Protein AF-A0A545SLJ5-F1 (afdb_monomer_lite)

Sequence (185 aa):
MPVPANGPVPANGPTSKRHVPERQGCLSQQSATVIAILAFAAIGLSQDDTGEFCLSLFQVMLFSLTLSWIIAVTITPLLCYWLLPGPAAEGAAPTALKDVYGGPLFSRYRRLLEACLRRRWLTLGVMAALLAAAVYGFFQVQGSFFPKSTMSKFMIHYWLPEGTDIRKTFADVQVLEQAVLADDR

Secondary structure (DSSP, 8-state):
-PPP--PPPPP---------SHHHHHHHHHHHHHHHHHHHHHHHT--SHHHHHHHHHHHHHHHHHHHHHHHHHHHHHHHHHHHS-S---TT--TTHHHHHTTSHHHHHHHHHHHHHHHTHHHHHHHHHHHHHHHHHHHHHS---SS---------------TT--HHHHHHHHHHHHHHHHT---

Structure (mmCIF, N/CA/C/O backbone):
data_AF-A0A545SLJ5-F1
#
_entry.id   AF-A0A545SLJ5-F1
#
loop_
_atom_site.group_PDB
_atom_site.id
_atom_site.type_symbol
_atom_site.label_atom_id
_atom_site.label_alt_id
_atom_site.label_comp_id
_atom_site.label_asym_id
_atom_site.label_entity_id
_atom_site.label_seq_id
_atom_site.pdbx_PDB_ins_code
_atom_site.Cartn_x
_atom_site.Cartn_y
_atom_site.Cartn_z
_atom_site.occupancy
_atom_site.B_iso_or_equiv
_atom_site.auth_seq_id
_atom_site.auth_comp_id
_atom_site.auth_asym_id
_atom_site.auth_atom_id
_atom_site.pdbx_PDB_model_num
ATOM 1 N N . MET A 1 1 ? 9.184 29.289 -77.002 1.00 50.50 1 MET A N 1
ATOM 2 C CA . MET A 1 1 ? 10.489 29.714 -76.451 1.00 50.50 1 MET A CA 1
ATOM 3 C C . MET A 1 1 ? 10.461 29.492 -74.942 1.00 50.50 1 MET A C 1
ATOM 5 O O . MET A 1 1 ? 9.443 29.825 -74.346 1.00 50.50 1 MET A O 1
ATOM 9 N N . PRO A 1 2 ? 11.482 28.838 -74.365 1.00 51.59 2 PRO A N 1
ATOM 10 C CA . PRO A 1 2 ? 11.463 28.311 -73.001 1.00 51.59 2 PRO A CA 1
ATOM 11 C C . PRO A 1 2 ? 11.931 29.344 -71.965 1.00 51.59 2 PRO A C 1
ATOM 13 O O . PRO A 1 2 ? 12.831 30.138 -72.226 1.00 51.59 2 PRO A O 1
ATOM 16 N N . VAL A 1 3 ? 11.328 29.293 -70.777 1.00 62.34 3 VAL A N 1
ATOM 17 C CA . VAL A 1 3 ? 11.789 29.982 -69.563 1.00 62.34 3 VAL A CA 1
ATOM 18 C C . VAL A 1 3 ? 12.992 29.210 -68.997 1.00 62.34 3 VAL A C 1
ATOM 20 O O . VAL A 1 3 ? 12.873 27.994 -68.822 1.00 62.34 3 VAL A O 1
ATOM 23 N N . PRO A 1 4 ? 14.145 29.848 -68.724 1.00 53.53 4 PRO A N 1
ATOM 24 C CA . PRO A 1 4 ? 15.305 29.164 -68.171 1.00 53.53 4 PRO A CA 1
ATOM 25 C C . PRO A 1 4 ? 15.344 29.183 -66.633 1.00 53.53 4 PRO A C 1
ATOM 27 O O . PRO A 1 4 ? 14.793 30.064 -65.980 1.00 53.53 4 PRO A O 1
ATOM 30 N N . ALA A 1 5 ? 16.134 28.235 -66.121 1.00 51.50 5 ALA A N 1
ATOM 31 C CA . ALA A 1 5 ? 16.880 28.257 -64.861 1.00 51.50 5 ALA A CA 1
ATOM 32 C C . ALA A 1 5 ? 16.136 27.915 -63.554 1.00 51.50 5 ALA A C 1
ATOM 34 O O . ALA A 1 5 ? 15.831 28.759 -62.717 1.00 51.50 5 ALA A O 1
ATOM 35 N N . ASN A 1 6 ? 16.034 26.600 -63.326 1.00 54.25 6 ASN A N 1
ATOM 36 C CA . ASN A 1 6 ? 16.323 25.992 -62.026 1.00 54.25 6 ASN A CA 1
ATOM 37 C C . ASN A 1 6 ? 17.647 26.556 -61.474 1.00 54.25 6 ASN A C 1
ATOM 39 O O . ASN A 1 6 ? 18.713 26.283 -62.028 1.00 54.25 6 ASN A O 1
ATOM 43 N N . GLY A 1 7 ? 17.575 27.326 -60.391 1.00 54.06 7 GLY A N 1
ATOM 44 C CA . GLY A 1 7 ? 18.716 27.637 -59.533 1.00 54.06 7 GLY A CA 1
ATOM 45 C C . GLY A 1 7 ? 18.723 26.693 -58.322 1.00 54.06 7 GLY A C 1
ATOM 46 O O . GLY A 1 7 ? 17.655 26.437 -57.762 1.00 54.06 7 GLY A O 1
ATOM 47 N N . PRO A 1 8 ? 19.878 26.147 -57.907 1.00 51.75 8 PRO A N 1
ATOM 48 C CA . PRO A 1 8 ? 19.961 25.250 -56.762 1.00 51.75 8 PRO A CA 1
ATOM 49 C C . PRO A 1 8 ? 19.691 26.020 -55.465 1.00 51.75 8 PRO A C 1
ATOM 51 O O . PRO A 1 8 ? 20.385 26.982 -55.142 1.00 51.75 8 PRO A O 1
ATOM 54 N N . VAL A 1 9 ? 18.689 25.578 -54.706 1.00 63.84 9 VAL A N 1
ATOM 55 C CA . VAL A 1 9 ? 18.476 26.021 -53.323 1.00 63.84 9 VAL A CA 1
ATOM 56 C C . VAL A 1 9 ? 19.668 25.527 -52.489 1.00 63.84 9 VAL A C 1
ATOM 58 O O . VAL A 1 9 ? 19.901 24.315 -52.452 1.00 63.84 9 VAL A O 1
ATOM 61 N N . PRO A 1 10 ? 20.453 26.410 -51.845 1.00 49.78 10 PRO A N 1
ATOM 62 C CA . PRO A 1 10 ? 21.610 25.991 -51.069 1.00 49.78 10 PRO A CA 1
ATOM 63 C C . PRO A 1 10 ? 21.180 25.183 -49.841 1.00 49.78 10 PRO A C 1
ATOM 65 O O . PRO A 1 10 ? 20.385 25.620 -49.009 1.00 49.78 10 PRO A O 1
ATOM 68 N N . ALA A 1 11 ? 21.739 23.979 -49.760 1.00 58.81 11 ALA A N 1
ATOM 69 C CA . ALA A 1 11 ? 21.692 23.098 -48.611 1.00 58.81 11 ALA A CA 1
ATOM 70 C C . ALA A 1 11 ? 22.558 23.637 -47.458 1.00 58.81 11 ALA A C 1
ATOM 72 O O . ALA A 1 11 ? 23.570 24.295 -47.685 1.00 58.81 11 ALA A O 1
ATOM 73 N N . ASN A 1 12 ? 22.197 23.215 -46.242 1.00 47.34 12 ASN A N 1
ATOM 74 C CA . ASN A 1 12 ? 22.956 23.297 -44.987 1.00 47.34 12 ASN A CA 1
ATOM 75 C C . ASN A 1 12 ? 22.820 24.585 -44.163 1.00 47.34 12 ASN A C 1
ATOM 77 O O . ASN A 1 12 ? 23.755 25.364 -44.008 1.00 47.34 12 ASN A O 1
ATOM 81 N N . GLY A 1 13 ? 21.681 24.701 -43.474 1.00 43.00 13 GLY A N 1
ATOM 82 C CA . GLY A 1 13 ? 21.698 25.179 -42.090 1.00 43.00 13 GLY A CA 1
ATOM 83 C C . GLY A 1 13 ? 22.196 24.046 -41.178 1.00 43.00 13 GLY A C 1
ATOM 84 O O . GLY A 1 13 ? 21.844 22.888 -41.426 1.00 43.00 13 GLY A O 1
ATOM 85 N N . PRO A 1 14 ? 23.030 24.321 -40.159 1.00 47.22 14 PRO A N 1
ATOM 86 C CA . PRO A 1 14 ? 23.611 23.281 -39.324 1.00 47.22 14 PRO A CA 1
ATOM 87 C C . PRO A 1 14 ? 22.494 22.500 -38.636 1.00 47.22 14 PRO A C 1
ATOM 89 O O . PRO A 1 14 ? 21.717 23.037 -37.847 1.00 47.22 14 PRO A O 1
ATOM 92 N N . THR A 1 15 ? 22.420 21.209 -38.951 1.00 51.06 15 THR A N 1
ATOM 93 C CA . THR A 1 15 ? 21.640 20.227 -38.211 1.00 51.06 15 THR A CA 1
ATOM 94 C C . THR A 1 15 ? 22.040 20.327 -36.746 1.00 51.06 15 THR A C 1
ATOM 96 O O . THR A 1 15 ? 23.110 19.854 -36.357 1.00 51.06 15 THR A O 1
ATOM 99 N N . SER A 1 16 ? 21.186 20.965 -35.947 1.00 47.81 16 SER A N 1
ATOM 100 C CA . SER A 1 16 ? 21.221 20.882 -34.495 1.00 47.81 16 SER A CA 1
ATOM 101 C C . SER A 1 16 ? 21.048 19.410 -34.146 1.00 47.81 16 SER A C 1
ATOM 103 O O . SER A 1 16 ? 19.939 18.866 -34.142 1.00 47.81 16 SER A O 1
ATOM 105 N N . LYS A 1 17 ? 22.182 18.724 -33.982 1.00 46.50 17 LYS A N 1
ATOM 106 C CA . LYS A 1 17 ? 22.216 17.360 -33.486 1.00 46.50 17 LYS A CA 1
ATOM 107 C C . LYS A 1 17 ? 21.555 17.423 -32.121 1.00 46.50 17 LYS A C 1
ATOM 109 O O . LYS A 1 17 ? 22.096 18.037 -31.206 1.00 46.50 17 LYS A O 1
ATOM 114 N N . ARG A 1 18 ? 20.366 16.825 -32.005 1.00 46.50 18 ARG A N 1
ATOM 115 C CA . ARG A 1 18 ? 19.717 16.558 -30.722 1.00 46.50 18 ARG A CA 1
ATOM 116 C C . ARG A 1 18 ? 20.610 15.589 -29.956 1.00 46.50 18 ARG A C 1
ATOM 118 O O . ARG A 1 18 ? 20.388 14.383 -29.951 1.00 46.50 18 ARG A O 1
ATOM 125 N N . HIS A 1 19 ? 21.661 16.119 -29.351 1.00 48.94 19 HIS A N 1
ATOM 126 C CA . HIS A 1 19 ? 22.299 15.472 -28.235 1.00 48.94 19 HIS A CA 1
ATOM 127 C C . HIS A 1 19 ? 21.294 15.509 -27.092 1.00 48.94 19 HIS A C 1
ATOM 129 O O . HIS A 1 19 ? 20.826 16.580 -26.714 1.00 48.94 19 HIS A O 1
ATOM 135 N N . VAL A 1 20 ? 20.989 14.310 -26.597 1.00 56.25 20 VAL A N 1
ATOM 136 C CA . VAL A 1 20 ? 20.472 13.947 -25.269 1.00 56.25 20 VAL A CA 1
ATOM 137 C C . VAL A 1 20 ? 19.189 13.117 -25.381 1.00 56.25 20 VAL A C 1
ATOM 139 O O . VAL A 1 20 ? 18.095 13.672 -25.464 1.00 56.25 20 VAL A O 1
ATOM 142 N N . PRO A 1 21 ? 19.316 11.782 -25.262 1.00 53.16 21 PRO A N 1
ATOM 143 C CA . PRO A 1 21 ? 18.263 10.963 -24.678 1.00 53.16 21 PRO A CA 1
ATOM 144 C C . PRO A 1 21 ? 18.696 10.275 -23.372 1.00 53.16 21 PRO A C 1
ATOM 146 O O . PRO A 1 21 ? 17.918 9.519 -22.810 1.00 53.16 21 PRO A O 1
ATOM 149 N N . GLU A 1 22 ? 19.897 10.526 -22.839 1.00 55.09 22 GLU A N 1
ATOM 150 C CA . GLU A 1 22 ? 20.357 9.792 -21.645 1.00 55.09 22 GLU A CA 1
ATOM 151 C C . GLU A 1 22 ? 19.873 10.402 -20.322 1.00 55.09 22 GLU A C 1
ATOM 153 O O . GLU A 1 22 ? 19.606 9.689 -19.358 1.00 55.09 22 GLU A O 1
ATOM 158 N N . ARG A 1 23 ? 19.679 11.728 -20.257 1.00 50.81 23 ARG A N 1
ATOM 159 C CA . ARG A 1 23 ? 19.252 12.387 -19.008 1.00 50.81 23 ARG A CA 1
ATOM 160 C C . ARG A 1 23 ? 17.743 12.332 -18.755 1.00 50.81 23 ARG A C 1
ATOM 162 O O . ARG A 1 23 ? 17.328 12.483 -17.612 1.00 50.81 23 ARG A O 1
ATOM 169 N N . GLN A 1 24 ? 16.922 12.093 -19.780 1.00 55.91 24 GLN A N 1
ATOM 170 C CA . GLN A 1 24 ? 15.458 12.114 -19.644 1.00 55.91 24 GLN A CA 1
ATOM 171 C C . GLN A 1 24 ? 14.909 10.908 -18.866 1.00 55.91 24 GLN A C 1
ATOM 173 O O . GLN A 1 24 ? 14.028 11.095 -18.032 1.00 55.91 24 GLN A O 1
ATOM 178 N N . GLY A 1 25 ? 15.468 9.705 -19.052 1.00 58.94 25 GLY A N 1
ATOM 179 C CA . GLY A 1 25 ? 15.064 8.524 -18.273 1.00 58.94 25 GLY A CA 1
ATOM 180 C C . GLY A 1 25 ? 15.485 8.598 -16.800 1.00 58.94 25 GLY A C 1
ATOM 181 O O . GLY A 1 25 ? 14.726 8.227 -15.905 1.00 58.94 25 GLY A O 1
ATOM 182 N N . CYS A 1 26 ? 16.667 9.164 -16.534 1.00 56.00 26 CYS A N 1
ATOM 183 C CA . CYS A 1 26 ? 17.190 9.312 -15.174 1.00 56.00 26 CYS A CA 1
ATOM 184 C C . CYS A 1 26 ? 16.351 10.298 -14.338 1.00 56.00 26 CYS A C 1
ATOM 186 O O . CYS A 1 26 ? 16.080 10.048 -13.165 1.00 56.00 26 CYS A O 1
ATOM 188 N N . LEU A 1 27 ? 15.852 11.378 -14.954 1.00 63.06 27 LEU A N 1
ATOM 189 C CA . LEU A 1 27 ? 14.986 12.350 -14.277 1.00 63.06 27 LEU A CA 1
ATOM 190 C C . LEU A 1 27 ? 13.603 11.774 -13.923 1.00 63.06 27 LEU A C 1
ATOM 192 O O . LEU A 1 27 ? 13.084 12.088 -12.853 1.00 63.06 27 LEU A O 1
ATOM 196 N N . SER A 1 28 ? 13.024 10.900 -14.760 1.00 67.31 28 SER A N 1
ATOM 197 C CA . SER A 1 28 ? 11.733 10.260 -14.450 1.00 67.31 28 SER A CA 1
ATOM 198 C C . SER A 1 28 ? 11.815 9.214 -13.338 1.00 67.31 28 SER A C 1
ATOM 200 O O . SER A 1 28 ? 10.836 8.976 -12.637 1.00 67.31 28 SER A O 1
ATOM 202 N N . GLN A 1 29 ? 12.973 8.580 -13.148 1.00 67.25 29 GLN A N 1
ATOM 203 C CA . GLN A 1 29 ? 13.110 7.579 -12.092 1.00 67.25 29 GLN A CA 1
ATOM 204 C C . GLN A 1 29 ? 13.235 8.229 -10.710 1.00 67.25 29 GLN A C 1
ATOM 206 O O . GLN A 1 29 ? 12.700 7.717 -9.733 1.00 67.25 29 GLN A O 1
ATOM 211 N N . GLN A 1 30 ? 13.873 9.399 -10.644 1.00 70.94 30 GLN A N 1
ATOM 212 C CA . GLN A 1 30 ? 13.990 10.198 -9.421 1.00 70.94 30 GLN A CA 1
ATOM 213 C C . GLN A 1 30 ? 12.617 10.700 -8.946 1.00 70.94 30 GLN A C 1
ATOM 215 O O . GLN A 1 30 ? 12.314 10.654 -7.754 1.00 70.94 30 GLN A O 1
ATOM 220 N N . SER A 1 31 ? 11.757 11.141 -9.872 1.00 75.19 31 SER A N 1
ATOM 221 C CA . SER A 1 31 ? 10.411 11.604 -9.521 1.00 75.19 31 SER A CA 1
ATOM 222 C C . SER A 1 31 ? 9.528 10.476 -8.982 1.00 75.19 31 SER A C 1
ATOM 224 O O . SER A 1 31 ? 8.800 10.701 -8.017 1.00 75.19 31 SER A O 1
ATOM 226 N N . ALA A 1 32 ? 9.633 9.256 -9.522 1.00 74.44 32 ALA A N 1
ATOM 227 C CA . ALA A 1 32 ? 8.915 8.090 -9.002 1.00 74.44 32 ALA A CA 1
ATOM 228 C C . ALA A 1 32 ? 9.292 7.775 -7.540 1.00 74.44 32 ALA A C 1
ATOM 230 O O . ALA A 1 32 ? 8.409 7.526 -6.718 1.00 74.44 32 ALA A O 1
ATOM 231 N N . THR A 1 33 ? 10.581 7.859 -7.192 1.00 76.00 33 THR A N 1
ATOM 232 C CA . THR A 1 33 ? 11.060 7.633 -5.819 1.00 76.00 33 THR A CA 1
ATOM 233 C C . THR A 1 33 ? 10.569 8.719 -4.861 1.00 76.00 33 THR A C 1
ATOM 235 O O . THR A 1 33 ? 10.086 8.404 -3.777 1.00 76.00 33 THR A O 1
ATOM 238 N N . VAL A 1 34 ? 10.619 9.993 -5.265 1.00 78.38 34 VAL A N 1
ATOM 239 C CA . VAL A 1 34 ? 10.129 11.115 -4.441 1.00 78.38 34 VAL A CA 1
ATOM 240 C C . VAL A 1 34 ? 8.625 11.003 -4.179 1.00 78.38 34 VAL A C 1
ATOM 242 O O . VAL A 1 34 ? 8.190 11.195 -3.046 1.00 78.38 34 VAL A O 1
ATOM 245 N N . ILE A 1 35 ? 7.832 10.643 -5.194 1.00 81.44 35 ILE A N 1
ATOM 246 C CA . ILE A 1 35 ? 6.383 10.437 -5.040 1.00 81.44 35 ILE A CA 1
ATOM 247 C C . ILE A 1 35 ? 6.100 9.274 -4.081 1.00 81.44 35 ILE A C 1
ATOM 249 O O . ILE A 1 35 ? 5.234 9.404 -3.219 1.00 81.44 35 ILE A O 1
ATOM 253 N N . ALA A 1 36 ? 6.842 8.166 -4.186 1.00 77.25 36 ALA A N 1
ATOM 254 C CA . ALA A 1 36 ? 6.697 7.037 -3.271 1.00 77.25 36 ALA A CA 1
ATOM 255 C C . ALA A 1 36 ? 7.034 7.436 -1.825 1.00 77.25 36 ALA A C 1
ATOM 257 O O . ALA A 1 36 ? 6.240 7.177 -0.922 1.00 77.25 36 ALA A O 1
ATOM 258 N N . ILE A 1 37 ? 8.161 8.124 -1.605 1.00 75.88 37 ILE A N 1
ATOM 259 C CA . ILE A 1 37 ? 8.563 8.597 -0.272 1.00 75.88 37 ILE A CA 1
ATOM 260 C C . ILE A 1 37 ? 7.498 9.530 0.315 1.00 75.88 37 ILE A C 1
ATOM 262 O O . ILE A 1 37 ? 7.107 9.347 1.463 1.00 75.88 37 ILE A O 1
ATOM 266 N N . LEU A 1 38 ? 6.989 10.489 -0.464 1.00 78.75 38 LEU A N 1
ATOM 267 C CA . LEU A 1 38 ? 5.953 11.421 -0.009 1.00 78.75 38 LEU A CA 1
ATOM 268 C C . LEU A 1 38 ? 4.628 10.718 0.312 1.00 78.75 38 LEU A C 1
ATOM 270 O O . LEU A 1 38 ? 4.007 11.042 1.322 1.00 78.75 38 LEU A O 1
ATOM 274 N N . ALA A 1 39 ? 4.209 9.747 -0.502 1.00 76.56 39 ALA A N 1
ATOM 275 C CA . ALA A 1 39 ? 2.990 8.980 -0.256 1.00 76.56 39 ALA A CA 1
ATOM 276 C C . ALA A 1 39 ? 3.090 8.156 1.038 1.00 76.56 39 ALA A C 1
ATOM 278 O O . ALA A 1 39 ? 2.177 8.194 1.860 1.00 76.56 39 ALA A O 1
ATOM 279 N N . PHE A 1 40 ? 4.212 7.462 1.260 1.00 72.12 40 PHE A N 1
ATOM 280 C CA . PHE A 1 40 ? 4.417 6.668 2.476 1.00 72.12 40 PHE A CA 1
ATOM 281 C C . PHE A 1 40 ? 4.656 7.532 3.721 1.00 72.12 40 PHE A C 1
ATOM 283 O O . PHE A 1 40 ? 4.157 7.196 4.793 1.00 72.12 40 PHE A O 1
ATOM 290 N N . ALA A 1 41 ? 5.351 8.664 3.592 1.00 71.62 41 ALA A N 1
ATOM 291 C CA . ALA A 1 41 ? 5.533 9.614 4.688 1.00 71.62 41 ALA A CA 1
ATOM 292 C C . ALA A 1 41 ? 4.204 10.260 5.119 1.00 71.62 41 ALA A C 1
ATOM 294 O O . ALA A 1 41 ? 3.968 10.414 6.314 1.00 71.62 41 ALA A O 1
ATOM 295 N N . ALA A 1 42 ? 3.315 10.590 4.173 1.00 68.81 42 ALA A N 1
ATOM 296 C CA . ALA A 1 42 ? 1.990 11.137 4.477 1.00 68.81 42 ALA A CA 1
ATOM 297 C C . ALA A 1 42 ? 1.095 10.133 5.224 1.00 68.81 42 ALA A C 1
ATOM 299 O O . ALA A 1 42 ? 0.353 10.526 6.119 1.00 68.81 42 ALA A O 1
ATOM 300 N N . ILE A 1 43 ? 1.200 8.843 4.891 1.00 66.06 43 ILE A N 1
ATOM 301 C CA . ILE A 1 43 ? 0.473 7.762 5.575 1.00 66.06 43 ILE A CA 1
ATOM 302 C C . ILE A 1 43 ? 1.043 7.513 6.983 1.00 66.06 43 ILE A C 1
ATOM 304 O O . ILE A 1 43 ? 0.287 7.270 7.912 1.00 66.06 43 ILE A O 1
ATOM 308 N N . GLY A 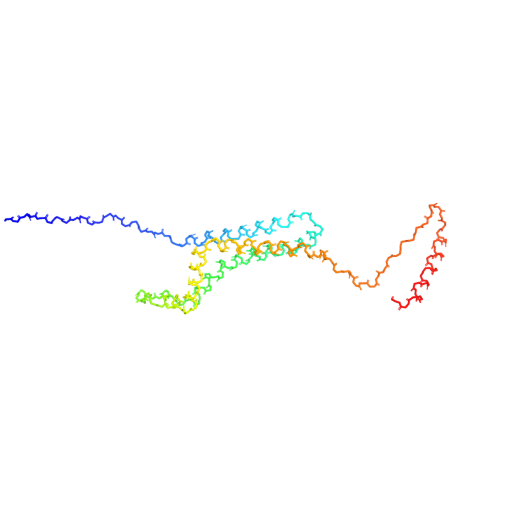1 44 ? 2.362 7.609 7.180 1.00 63.97 44 GLY A N 1
ATOM 309 C CA . GLY A 1 44 ? 2.984 7.425 8.501 1.00 63.97 44 GLY A CA 1
ATOM 310 C C . GLY A 1 44 ? 2.727 8.561 9.503 1.00 63.97 44 GLY A C 1
ATOM 311 O O . GLY A 1 44 ? 2.890 8.359 10.702 1.00 63.97 44 GLY A O 1
ATOM 312 N N . LEU A 1 45 ? 2.331 9.748 9.029 1.00 63.19 45 LEU A N 1
ATOM 313 C CA . LEU A 1 45 ? 2.020 10.923 9.857 1.00 63.19 45 LEU A CA 1
ATOM 314 C C . LEU A 1 45 ? 0.546 11.003 10.294 1.00 63.19 45 LEU A C 1
ATOM 316 O O . LEU A 1 45 ? 0.198 11.908 11.055 1.00 63.19 45 LEU A O 1
ATOM 320 N N . SER A 1 46 ? -0.325 10.100 9.826 1.00 61.09 46 SER A N 1
ATOM 321 C CA . SER A 1 46 ? -1.731 10.084 10.241 1.00 61.09 46 SER A CA 1
ATOM 322 C C . SER A 1 46 ? -1.878 9.540 11.666 1.00 61.09 46 SER A C 1
ATOM 324 O O . SER A 1 46 ? -1.440 8.428 11.960 1.00 61.09 46 SER A O 1
ATOM 326 N N . GLN A 1 47 ? -2.503 10.330 12.540 1.00 51.94 47 GLN A N 1
ATOM 327 C CA . GLN A 1 47 ? -2.755 10.004 13.945 1.00 51.94 47 GLN A CA 1
ATOM 328 C C . GLN A 1 47 ? -4.023 9.150 14.082 1.00 51.94 47 GLN A C 1
ATOM 330 O O . GLN A 1 47 ? -5.105 9.678 14.308 1.00 51.94 47 GLN A O 1
ATOM 335 N N . ASP A 1 48 ? -3.883 7.838 13.946 1.00 61.28 48 ASP A N 1
ATOM 336 C CA . ASP A 1 48 ? -4.912 6.857 14.311 1.00 61.28 48 ASP A CA 1
ATOM 337 C C . ASP A 1 48 ? -4.263 5.771 15.183 1.00 61.28 48 ASP A C 1
ATOM 339 O O . ASP A 1 48 ? -3.060 5.539 15.059 1.00 61.28 48 ASP A O 1
ATOM 343 N N . ASP A 1 49 ? -5.032 5.057 16.015 1.00 59.31 49 ASP A N 1
ATOM 344 C CA . ASP A 1 49 ? -4.539 3.929 16.843 1.00 59.31 49 ASP A CA 1
ATOM 345 C C . ASP A 1 49 ? -3.810 2.860 16.000 1.00 59.31 49 ASP A C 1
ATOM 347 O O . ASP A 1 49 ? -2.937 2.135 16.466 1.00 59.31 49 ASP A O 1
ATOM 351 N N . THR A 1 50 ? -4.134 2.788 14.709 1.00 61.06 50 THR A N 1
ATOM 352 C CA . THR A 1 50 ? -3.448 1.948 13.713 1.00 61.06 50 THR A CA 1
ATOM 353 C C . THR A 1 50 ? -2.063 2.475 13.349 1.00 61.06 50 THR A C 1
ATOM 355 O O . THR A 1 50 ? -1.152 1.696 13.081 1.00 61.06 50 THR A O 1
ATOM 358 N N . GLY A 1 51 ? -1.892 3.794 13.341 1.00 61.59 51 GLY A N 1
ATOM 359 C CA . GLY A 1 51 ? -0.643 4.477 13.038 1.00 61.59 51 GLY A CA 1
ATOM 360 C C . GLY A 1 51 ? 0.468 4.100 14.008 1.00 61.59 51 GLY A C 1
ATOM 361 O O . GLY A 1 51 ? 1.575 3.851 13.551 1.00 61.59 51 GLY A O 1
ATOM 362 N N . GLU A 1 52 ? 0.182 3.949 15.305 1.00 68.69 52 GLU A N 1
ATOM 363 C CA . GLU A 1 52 ? 1.195 3.565 16.302 1.00 68.69 52 GLU A CA 1
ATOM 364 C C . GLU A 1 52 ? 1.745 2.146 16.056 1.00 68.69 52 GLU A C 1
ATOM 366 O O . GLU A 1 52 ? 2.959 1.936 16.058 1.00 68.69 52 GLU A O 1
ATOM 371 N N . PHE A 1 53 ? 0.875 1.182 15.730 1.00 67.50 53 PHE A N 1
ATOM 372 C CA . PHE A 1 53 ? 1.290 -0.189 15.399 1.00 67.50 53 PHE A CA 1
ATOM 373 C C . PHE A 1 53 ? 1.915 -0.309 14.006 1.00 67.50 53 PHE A C 1
ATOM 375 O O . PHE A 1 53 ? 2.867 -1.067 13.801 1.00 67.50 53 PHE A O 1
ATOM 382 N N . CYS A 1 54 ? 1.397 0.430 13.027 1.00 71.88 54 CYS A N 1
ATOM 383 C CA . CYS A 1 54 ? 1.877 0.361 11.653 1.00 71.88 54 CYS A CA 1
ATOM 384 C C . CYS A 1 54 ? 3.107 1.244 11.396 1.00 71.88 54 CYS A C 1
ATOM 386 O O . CYS A 1 54 ? 3.753 1.058 10.363 1.00 71.88 54 CYS A O 1
ATOM 388 N N . LEU A 1 55 ? 3.487 2.140 12.317 1.00 74.81 55 LEU A N 1
ATOM 389 C CA . LEU A 1 55 ? 4.641 3.036 12.168 1.00 74.81 55 LEU A CA 1
ATOM 390 C C . LEU A 1 55 ? 5.926 2.263 11.846 1.00 74.81 55 LEU A C 1
ATOM 392 O O . LEU A 1 55 ? 6.656 2.620 10.922 1.00 74.81 55 LEU A O 1
ATOM 396 N N . SER A 1 56 ? 6.163 1.155 12.556 1.00 80.69 56 SER A N 1
ATOM 397 C CA . SER A 1 56 ? 7.328 0.292 12.330 1.00 80.69 56 SER A CA 1
ATOM 398 C C . SER A 1 56 ? 7.313 -0.344 10.934 1.00 80.69 56 SER A C 1
ATOM 400 O O . SER A 1 56 ? 8.326 -0.328 10.233 1.00 80.69 56 SER A O 1
ATOM 402 N N . LEU A 1 57 ? 6.152 -0.832 10.479 1.00 81.75 57 LEU A N 1
ATOM 403 C CA . LEU A 1 57 ? 5.992 -1.418 9.145 1.00 81.75 57 LEU A CA 1
ATOM 404 C C . LEU A 1 57 ? 6.243 -0.371 8.056 1.00 81.75 57 LEU A C 1
ATOM 406 O O . LEU A 1 57 ? 7.015 -0.618 7.126 1.00 81.75 57 LEU A O 1
ATOM 410 N N . PHE A 1 58 ? 5.636 0.811 8.178 1.00 77.88 58 PHE A N 1
ATOM 411 C CA . PHE A 1 58 ? 5.809 1.889 7.206 1.00 77.88 58 PHE A CA 1
ATOM 412 C C . PHE A 1 58 ? 7.256 2.373 7.135 1.00 77.88 58 PHE A C 1
ATOM 414 O O . PHE A 1 58 ? 7.767 2.601 6.038 1.00 77.88 58 PHE A O 1
ATOM 421 N N . GLN A 1 59 ? 7.948 2.461 8.271 1.00 78.38 59 GLN A N 1
ATOM 422 C CA . GLN A 1 59 ? 9.354 2.845 8.310 1.00 78.38 59 GLN A CA 1
ATOM 423 C C . GLN A 1 59 ? 10.251 1.815 7.599 1.00 78.38 59 GLN A C 1
ATOM 425 O O . GLN A 1 59 ? 11.118 2.198 6.810 1.00 78.38 59 GLN A O 1
ATOM 430 N N . VAL A 1 60 ? 10.007 0.513 7.794 1.00 86.06 60 VAL A N 1
ATOM 431 C CA . VAL A 1 60 ? 10.729 -0.556 7.076 1.00 86.06 60 VAL A CA 1
ATOM 432 C C . VAL A 1 60 ? 10.453 -0.504 5.572 1.00 86.06 60 VAL A C 1
ATOM 434 O O . VAL A 1 60 ? 11.391 -0.588 4.776 1.00 86.06 60 VAL A O 1
ATOM 437 N N . MET A 1 61 ? 9.196 -0.313 5.166 1.00 83.75 61 MET A N 1
ATOM 438 C CA . MET A 1 61 ? 8.820 -0.171 3.754 1.00 83.75 61 MET A CA 1
ATOM 439 C C . MET A 1 61 ? 9.512 1.035 3.110 1.00 83.75 61 MET A C 1
ATOM 441 O O . MET A 1 61 ? 10.102 0.906 2.039 1.00 83.75 61 MET A O 1
ATOM 445 N N . LEU A 1 62 ? 9.515 2.189 3.782 1.00 81.31 62 LEU A N 1
ATOM 446 C CA . LEU A 1 62 ? 10.163 3.407 3.295 1.00 81.31 62 LEU A CA 1
ATOM 447 C C . LEU A 1 62 ? 11.664 3.199 3.055 1.00 81.31 62 LEU A C 1
ATOM 449 O O . LEU A 1 62 ? 12.171 3.544 1.982 1.00 81.31 62 LEU A O 1
ATOM 453 N N . PHE A 1 63 ? 12.371 2.585 4.008 1.00 85.56 63 PHE A N 1
ATOM 454 C CA . PHE A 1 63 ? 13.786 2.261 3.824 1.00 85.56 63 PHE A CA 1
ATOM 455 C C . PHE A 1 63 ? 14.001 1.214 2.725 1.00 85.56 63 PHE A C 1
ATOM 457 O O . PHE A 1 63 ? 14.908 1.379 1.910 1.00 85.56 63 PHE A O 1
ATOM 464 N N . SER A 1 64 ? 13.152 0.185 2.646 1.00 86.94 64 SER A N 1
ATOM 465 C CA . SER A 1 64 ? 13.242 -0.874 1.633 1.00 86.94 64 SER A CA 1
ATOM 466 C C . SER A 1 64 ? 13.081 -0.334 0.208 1.00 86.94 64 SER A C 1
ATOM 468 O O . SER A 1 64 ? 13.924 -0.609 -0.648 1.00 86.94 64 SER A O 1
ATOM 470 N N . LEU A 1 65 ? 12.063 0.497 -0.049 1.00 83.12 65 LEU A N 1
ATOM 471 C CA . LEU A 1 65 ? 11.843 1.102 -1.367 1.00 83.12 65 LEU A CA 1
ATOM 472 C C . LEU A 1 65 ? 12.973 2.067 -1.748 1.00 83.12 65 LEU A C 1
ATOM 474 O O . LEU A 1 65 ? 13.436 2.058 -2.890 1.00 83.12 65 LEU A O 1
ATOM 478 N N . THR A 1 66 ? 13.447 2.870 -0.792 1.00 81.06 66 THR A N 1
ATOM 479 C CA . THR A 1 66 ? 14.542 3.821 -1.035 1.00 81.06 66 THR A CA 1
ATOM 480 C C . THR A 1 66 ? 15.836 3.087 -1.382 1.00 81.06 66 THR A C 1
ATOM 482 O O . THR A 1 66 ? 16.500 3.424 -2.363 1.00 81.06 66 THR A O 1
ATOM 485 N N . LEU A 1 67 ? 16.176 2.042 -0.621 1.00 85.50 67 LEU A N 1
ATOM 486 C CA . LEU A 1 67 ? 17.370 1.237 -0.873 1.00 85.50 67 LEU A CA 1
ATOM 487 C C . LEU A 1 67 ? 17.245 0.445 -2.183 1.00 85.50 67 LEU A C 1
ATOM 489 O O . LEU A 1 67 ? 18.206 0.367 -2.948 1.00 85.50 67 LEU A O 1
ATOM 493 N N . SER A 1 68 ? 16.052 -0.077 -2.486 1.00 84.75 68 SER A N 1
ATOM 494 C CA . SER A 1 68 ? 15.756 -0.765 -3.747 1.00 84.75 68 SER A CA 1
ATOM 495 C C . SER A 1 68 ? 16.013 0.126 -4.964 1.00 84.75 68 SER A C 1
ATOM 497 O O . SER A 1 68 ? 16.611 -0.335 -5.935 1.00 84.75 68 SER A O 1
ATOM 499 N N . TRP A 1 69 ? 15.650 1.411 -4.909 1.00 83.31 69 TRP A N 1
ATOM 500 C CA . TRP A 1 69 ? 15.936 2.353 -5.993 1.00 83.31 69 TRP A CA 1
ATOM 501 C C . TRP A 1 69 ? 17.440 2.561 -6.213 1.00 83.31 69 TRP A C 1
ATOM 503 O O . TRP A 1 69 ? 17.897 2.522 -7.358 1.00 83.31 69 TRP A O 1
ATOM 513 N N . ILE A 1 70 ? 18.216 2.724 -5.136 1.00 84.12 70 ILE A N 1
ATOM 514 C CA . ILE A 1 70 ? 19.679 2.878 -5.222 1.00 84.12 70 ILE A CA 1
ATOM 515 C C . ILE A 1 70 ? 20.297 1.638 -5.877 1.00 84.12 70 ILE A C 1
ATOM 517 O O . ILE A 1 70 ? 21.118 1.752 -6.792 1.00 84.12 70 ILE A O 1
ATOM 521 N N . ILE A 1 71 ? 19.859 0.454 -5.444 1.00 87.44 71 ILE A N 1
ATOM 522 C CA . ILE A 1 71 ? 20.296 -0.829 -5.995 1.00 87.44 71 ILE A CA 1
ATOM 523 C C . ILE A 1 71 ? 19.878 -0.959 -7.465 1.00 87.44 71 ILE A C 1
ATOM 525 O O . ILE A 1 71 ? 20.691 -1.367 -8.281 1.00 87.44 71 ILE A O 1
ATOM 529 N N . ALA A 1 72 ? 18.662 -0.573 -7.853 1.00 83.81 72 ALA A N 1
ATOM 530 C CA . ALA A 1 72 ? 18.223 -0.629 -9.248 1.00 83.81 72 ALA A CA 1
ATOM 531 C C . ALA A 1 72 ? 19.065 0.292 -10.150 1.00 83.81 72 ALA A C 1
ATOM 533 O O . ALA A 1 72 ? 19.537 -0.131 -11.200 1.00 83.81 72 ALA A O 1
ATOM 534 N N . VAL A 1 73 ? 19.338 1.530 -9.727 1.00 84.31 73 VAL A N 1
ATOM 535 C CA . VAL A 1 73 ? 20.146 2.478 -10.518 1.00 84.31 73 VAL A CA 1
ATOM 536 C C . VAL A 1 73 ? 21.599 2.016 -10.678 1.00 84.31 73 VAL A C 1
ATOM 538 O O . VAL A 1 73 ? 22.234 2.370 -11.666 1.00 84.31 73 VAL A O 1
ATOM 541 N N . THR A 1 74 ? 22.130 1.213 -9.753 1.00 85.56 74 THR A N 1
ATOM 542 C CA . THR A 1 74 ? 23.514 0.704 -9.809 1.00 85.56 74 THR A CA 1
ATOM 543 C C . THR A 1 74 ? 23.620 -0.681 -10.443 1.00 85.56 74 THR A C 1
ATOM 545 O O . THR A 1 74 ? 24.442 -0.889 -11.334 1.00 85.56 74 THR A O 1
ATOM 548 N N . ILE A 1 75 ? 22.777 -1.629 -10.032 1.00 86.75 75 ILE A N 1
ATOM 549 C CA . ILE A 1 75 ? 22.786 -3.003 -10.538 1.00 86.75 75 ILE A CA 1
ATOM 550 C C . ILE A 1 75 ? 22.236 -3.077 -11.958 1.00 86.75 75 ILE A C 1
ATOM 552 O O . ILE A 1 75 ? 22.801 -3.818 -12.751 1.00 86.75 75 ILE A O 1
ATOM 556 N N . THR A 1 76 ? 21.192 -2.333 -12.335 1.00 87.50 76 THR A N 1
ATOM 557 C CA . THR A 1 76 ? 20.651 -2.406 -13.705 1.00 87.50 76 THR A CA 1
ATOM 558 C C . THR A 1 76 ? 21.689 -2.062 -14.782 1.00 87.50 76 THR A C 1
ATOM 560 O O . THR A 1 76 ? 21.859 -2.888 -15.678 1.00 87.50 76 THR A O 1
ATOM 563 N N . PRO A 1 77 ? 22.438 -0.938 -14.730 1.00 84.31 77 PRO A N 1
ATOM 564 C CA . PRO A 1 77 ? 23.474 -0.681 -15.731 1.00 84.31 77 PRO A CA 1
ATOM 565 C C . PRO A 1 77 ? 24.629 -1.685 -15.643 1.00 84.31 77 PRO A C 1
ATOM 567 O O . PRO A 1 77 ? 25.171 -2.068 -16.678 1.00 84.31 77 PRO A O 1
ATOM 570 N N . LEU A 1 78 ? 24.972 -2.160 -14.438 1.00 85.19 78 LEU A N 1
ATOM 571 C CA . LEU A 1 78 ? 25.995 -3.190 -14.252 1.00 85.19 78 LEU A CA 1
ATOM 572 C C . LEU A 1 78 ? 25.589 -4.507 -14.933 1.00 85.19 78 LEU A C 1
ATOM 574 O O . LEU A 1 78 ? 26.372 -5.076 -15.686 1.00 85.19 78 LEU A O 1
ATOM 578 N N . LEU A 1 79 ? 24.351 -4.962 -14.732 1.00 83.94 79 LEU A N 1
ATOM 579 C CA . LEU A 1 79 ? 23.816 -6.156 -15.381 1.00 83.94 79 LEU A CA 1
ATOM 580 C C . LEU A 1 79 ? 23.705 -5.962 -16.892 1.00 83.94 79 LEU A C 1
ATOM 582 O O . LEU A 1 79 ? 24.028 -6.878 -17.637 1.00 83.94 79 LEU A O 1
ATOM 586 N N . CYS A 1 80 ? 23.284 -4.783 -17.357 1.00 82.19 80 CYS A N 1
ATOM 587 C CA . CYS A 1 80 ? 23.252 -4.474 -18.785 1.00 82.19 80 CYS A CA 1
ATOM 588 C C . CYS A 1 80 ? 24.650 -4.550 -19.410 1.00 82.19 80 CYS A C 1
ATOM 590 O O . CYS A 1 80 ? 24.786 -5.089 -20.498 1.00 82.19 80 CYS A O 1
ATOM 592 N N . TYR A 1 81 ? 25.697 -4.089 -18.728 1.00 81.31 81 TYR A N 1
ATOM 593 C CA . TYR A 1 81 ? 27.066 -4.212 -19.236 1.00 81.31 81 TYR A CA 1
ATOM 594 C C . TYR A 1 81 ? 27.538 -5.674 -19.341 1.00 81.31 81 TYR A C 1
ATOM 596 O O . TYR A 1 81 ? 28.268 -6.017 -20.265 1.00 81.31 81 TYR A O 1
ATOM 604 N N . TRP A 1 82 ? 27.115 -6.540 -18.414 1.00 82.00 82 TRP A N 1
ATOM 605 C CA . TRP A 1 82 ? 27.535 -7.948 -18.379 1.00 82.00 82 TRP A CA 1
ATOM 606 C C . TRP A 1 82 ? 26.680 -8.877 -19.252 1.00 82.00 82 TRP A C 1
ATOM 608 O O . TRP A 1 82 ? 27.195 -9.856 -19.787 1.00 82.00 82 TRP A O 1
ATOM 618 N N . LEU A 1 83 ? 25.376 -8.610 -19.366 1.00 80.69 83 LEU A N 1
ATOM 619 C CA . LEU A 1 83 ? 24.399 -9.516 -19.976 1.00 80.69 83 LEU A CA 1
ATOM 620 C C . LEU A 1 83 ? 24.028 -9.126 -21.410 1.00 80.69 83 LEU A C 1
ATOM 622 O O . LEU A 1 83 ? 23.631 -9.997 -22.185 1.00 80.69 83 LEU A O 1
ATOM 626 N N . LEU A 1 84 ? 24.129 -7.842 -21.778 1.00 78.44 84 LEU A N 1
ATOM 627 C CA . LEU A 1 84 ? 23.860 -7.411 -23.147 1.00 78.44 84 LEU A CA 1
ATOM 628 C C . LEU A 1 84 ? 25.139 -7.575 -23.986 1.00 78.44 84 LEU A C 1
ATOM 630 O O . LEU A 1 84 ? 26.120 -6.874 -23.726 1.00 78.44 84 LEU A O 1
ATOM 634 N N . PRO A 1 85 ? 25.155 -8.452 -25.011 1.00 63.16 85 PRO A N 1
ATOM 635 C CA . PRO A 1 85 ? 26.210 -8.401 -26.012 1.00 63.16 85 PRO A CA 1
ATOM 636 C C . PRO A 1 85 ? 26.230 -6.989 -26.610 1.00 63.16 85 PRO A C 1
ATOM 638 O O . PRO A 1 85 ? 25.169 -6.389 -26.800 1.00 63.16 85 PRO A O 1
ATOM 641 N N . GLY A 1 86 ? 27.437 -6.447 -26.822 1.00 64.06 86 GLY A N 1
ATOM 642 C CA . GLY A 1 86 ? 27.669 -5.060 -27.241 1.00 64.06 86 GLY A CA 1
ATOM 643 C C . GLY A 1 86 ? 26.756 -4.611 -28.388 1.00 64.06 86 GLY A C 1
ATOM 644 O O . GLY A 1 86 ? 26.254 -5.462 -29.127 1.00 64.06 86 GLY A O 1
ATOM 645 N N . PRO A 1 87 ? 26.519 -3.289 -28.527 1.00 57.09 87 PRO A N 1
ATOM 646 C CA . PRO A 1 87 ? 25.476 -2.737 -29.385 1.00 57.09 87 PRO A CA 1
ATOM 647 C C . PRO A 1 87 ? 25.502 -3.437 -30.736 1.00 57.09 87 PRO A C 1
ATOM 649 O O . PRO A 1 87 ? 26.530 -3.429 -31.414 1.00 57.09 87 PRO A O 1
ATOM 652 N N . ALA A 1 88 ? 24.388 -4.102 -31.064 1.00 51.12 88 ALA A N 1
ATOM 653 C CA . ALA A 1 88 ? 24.211 -4.774 -32.338 1.00 51.12 88 ALA A CA 1
ATOM 654 C C . ALA A 1 88 ? 24.728 -3.843 -33.434 1.00 51.12 88 ALA A C 1
ATOM 656 O O . ALA A 1 88 ? 24.277 -2.700 -33.534 1.00 51.12 88 ALA A O 1
ATOM 657 N N . ALA A 1 89 ? 25.734 -4.331 -34.161 1.00 39.94 89 ALA A N 1
ATOM 658 C CA . ALA A 1 89 ? 26.435 -3.592 -35.192 1.00 39.94 89 ALA A CA 1
ATOM 659 C C . ALA A 1 89 ? 25.440 -2.815 -36.062 1.00 39.94 89 ALA A C 1
ATOM 661 O O . ALA A 1 89 ? 24.389 -3.344 -36.445 1.00 39.94 89 ALA A O 1
ATOM 662 N N . GLU A 1 90 ? 25.786 -1.561 -36.354 1.00 47.41 90 GLU A N 1
ATOM 663 C CA . GLU A 1 90 ? 25.126 -0.723 -37.350 1.00 47.41 90 GLU A CA 1
ATOM 664 C C . GLU A 1 90 ? 24.841 -1.563 -38.607 1.00 47.41 90 GLU A C 1
ATOM 666 O O . GLU A 1 90 ? 25.750 -1.898 -39.359 1.00 47.41 90 GLU A O 1
ATOM 671 N N . GLY A 1 91 ? 23.584 -1.976 -38.806 1.00 42.12 91 GLY A N 1
ATOM 672 C CA . GLY A 1 91 ? 23.203 -2.787 -39.966 1.00 42.12 91 GLY A CA 1
ATOM 673 C C . GLY A 1 91 ? 22.098 -3.816 -39.742 1.00 42.12 91 GLY A C 1
ATOM 674 O O . GLY A 1 91 ? 21.482 -4.243 -40.719 1.00 42.12 91 GLY A O 1
ATOM 675 N N . ALA A 1 92 ? 21.767 -4.192 -38.502 1.00 40.56 92 ALA A N 1
ATOM 676 C CA . ALA A 1 92 ? 20.598 -5.039 -38.266 1.00 40.56 92 ALA A CA 1
ATOM 677 C C . ALA A 1 92 ? 19.310 -4.216 -38.450 1.00 40.56 92 ALA A C 1
ATOM 679 O O . ALA A 1 92 ? 18.934 -3.400 -37.610 1.00 40.56 92 ALA A O 1
ATOM 680 N N . ALA A 1 93 ? 18.671 -4.409 -39.603 1.00 40.81 93 ALA A N 1
ATOM 681 C CA . ALA A 1 93 ? 17.429 -3.776 -40.023 1.00 40.81 93 ALA A CA 1
ATOM 682 C C . ALA A 1 93 ? 16.363 -3.693 -38.897 1.00 40.81 93 ALA A C 1
ATOM 684 O O . ALA A 1 93 ? 16.278 -4.590 -38.055 1.00 40.81 93 ALA A O 1
ATOM 685 N N . PRO A 1 94 ? 15.487 -2.665 -38.902 1.00 46.47 94 PRO A N 1
ATOM 686 C CA . PRO A 1 94 ? 14.487 -2.384 -37.859 1.00 46.47 94 PRO A CA 1
ATOM 687 C C . PRO A 1 94 ? 13.308 -3.382 -37.827 1.00 46.47 94 PRO A C 1
ATOM 689 O O . PRO A 1 94 ? 12.169 -3.010 -37.535 1.00 46.47 94 PRO A O 1
ATOM 692 N N . THR A 1 95 ? 13.542 -4.647 -38.164 1.00 48.34 95 THR A N 1
ATOM 693 C CA . THR A 1 95 ? 12.532 -5.703 -38.271 1.00 48.34 95 THR A CA 1
ATOM 694 C C . THR A 1 95 ? 12.371 -6.494 -36.974 1.00 48.34 95 THR A C 1
ATOM 696 O O . THR A 1 95 ? 11.234 -6.761 -36.596 1.00 48.34 95 THR A O 1
ATOM 699 N N . ALA A 1 96 ? 13.442 -6.758 -36.214 1.00 49.69 96 ALA A N 1
ATOM 700 C CA . ALA A 1 96 ? 13.347 -7.543 -34.972 1.00 49.69 96 ALA A CA 1
ATOM 701 C C . ALA A 1 96 ? 12.559 -6.833 -33.849 1.00 49.69 96 ALA A C 1
ATOM 703 O O . ALA A 1 96 ? 11.795 -7.464 -33.124 1.00 49.69 96 ALA A O 1
ATOM 704 N N . LEU A 1 97 ? 12.672 -5.504 -33.734 1.00 51.72 97 LEU A N 1
ATOM 705 C CA . LEU A 1 97 ? 11.877 -4.724 -32.771 1.00 51.72 97 LEU A CA 1
ATOM 706 C C . LEU A 1 97 ? 10.428 -4.513 -33.231 1.00 51.72 97 LEU A C 1
ATOM 708 O O . LEU A 1 97 ? 9.539 -4.344 -32.401 1.00 51.72 97 LEU A O 1
ATOM 712 N N . LYS A 1 98 ? 10.166 -4.541 -34.544 1.00 51.75 98 LYS A N 1
ATOM 713 C CA . LYS A 1 98 ? 8.804 -4.445 -35.088 1.00 51.75 98 LYS A CA 1
ATOM 714 C C . LYS A 1 98 ? 8.000 -5.723 -34.853 1.00 51.75 98 LYS A C 1
ATOM 716 O O . LYS A 1 98 ? 6.795 -5.627 -34.637 1.00 51.75 98 LYS A O 1
ATOM 721 N N . ASP A 1 99 ? 8.656 -6.882 -34.844 1.00 53.94 99 ASP A N 1
ATOM 722 C CA . ASP A 1 99 ? 7.987 -8.181 -34.709 1.00 53.94 99 ASP A CA 1
ATOM 723 C C . ASP A 1 99 ? 7.424 -8.423 -33.296 1.00 53.94 99 ASP A C 1
ATOM 725 O O . ASP A 1 99 ? 6.322 -8.947 -33.138 1.00 53.94 99 ASP A O 1
ATOM 729 N N . VAL A 1 100 ? 8.097 -7.922 -32.250 1.00 58.91 100 VAL A N 1
ATOM 730 C CA . VAL A 1 100 ? 7.586 -7.988 -30.863 1.00 58.91 100 VAL A CA 1
ATOM 731 C C . VAL A 1 100 ? 6.294 -7.174 -30.701 1.00 58.91 100 VAL A C 1
ATOM 733 O O . VAL A 1 100 ? 5.348 -7.609 -30.043 1.00 58.91 100 VAL A O 1
ATOM 736 N N . TYR A 1 101 ? 6.211 -6.019 -31.367 1.00 57.91 101 TYR A N 1
ATOM 737 C CA . TYR A 1 101 ? 5.014 -5.171 -31.398 1.00 57.91 101 TYR A CA 1
ATOM 738 C C . TYR A 1 101 ? 3.952 -5.639 -32.415 1.00 57.91 101 TYR A C 1
ATOM 740 O O . TYR A 1 101 ? 2.857 -5.079 -32.463 1.00 57.91 101 TYR A O 1
ATOM 748 N N . GLY A 1 102 ? 4.238 -6.667 -33.217 1.00 60.84 102 GLY A N 1
ATOM 749 C CA . GLY A 1 102 ? 3.307 -7.269 -34.177 1.00 60.84 102 GLY A CA 1
ATOM 750 C C . GLY A 1 102 ? 2.488 -8.431 -33.610 1.00 60.84 102 GLY A C 1
ATOM 751 O O . GLY A 1 102 ? 1.533 -8.878 -34.248 1.00 60.84 102 GLY A O 1
ATOM 752 N N . GLY A 1 103 ? 2.822 -8.907 -32.405 1.00 75.81 103 GLY A N 1
ATOM 753 C CA . GLY A 1 103 ? 2.192 -10.080 -31.809 1.00 75.81 103 GLY A CA 1
ATOM 754 C C . GLY A 1 103 ? 0.656 -9.986 -31.732 1.00 75.81 103 GLY A C 1
ATOM 755 O O . GLY A 1 103 ? 0.088 -8.902 -31.528 1.00 75.81 103 GLY A O 1
ATOM 756 N N . PRO A 1 104 ? -0.064 -11.121 -31.830 1.00 75.62 104 PRO A N 1
ATOM 757 C CA . PRO A 1 104 ? -1.528 -11.144 -31.776 1.00 75.62 104 PRO A CA 1
ATOM 758 C C . PRO A 1 104 ? -2.076 -10.573 -30.457 1.00 75.62 104 PRO A C 1
ATOM 760 O O . PRO A 1 104 ? -3.176 -10.017 -30.437 1.00 75.62 104 PRO A O 1
ATOM 763 N N . LEU A 1 105 ? -1.297 -10.648 -29.372 1.00 78.69 105 LEU A N 1
ATOM 764 C CA . LEU A 1 105 ? -1.614 -10.043 -28.077 1.00 78.69 105 LEU A CA 1
ATOM 765 C C . LEU A 1 105 ? -1.603 -8.506 -28.146 1.00 78.69 105 LEU A C 1
ATOM 767 O O . LEU A 1 105 ? -2.559 -7.863 -27.711 1.00 78.69 105 LEU A O 1
ATOM 771 N N . PHE A 1 106 ? -0.577 -7.919 -28.771 1.00 80.06 106 PHE A N 1
ATOM 772 C CA . PHE A 1 106 ? -0.450 -6.469 -28.934 1.00 80.06 106 PHE A CA 1
ATOM 773 C C . PHE A 1 106 ? -1.553 -5.906 -29.841 1.00 80.06 106 PHE A C 1
ATOM 775 O O . PHE A 1 106 ? -2.174 -4.891 -29.529 1.00 80.06 106 PHE A O 1
ATOM 782 N N . SER A 1 107 ? -1.894 -6.625 -30.912 1.00 80.00 107 SER A N 1
ATOM 783 C CA . SER A 1 107 ? -2.995 -6.259 -31.816 1.00 80.00 107 SER A CA 1
ATOM 784 C C . SER A 1 107 ? -4.386 -6.326 -31.165 1.00 80.00 107 SER A C 1
ATOM 786 O O . SER A 1 107 ? -5.296 -5.585 -31.556 1.00 80.00 107 SER A O 1
ATOM 788 N N . ARG A 1 108 ? -4.589 -7.214 -30.181 1.00 82.94 108 ARG A N 1
ATOM 789 C CA . ARG A 1 108 ? -5.825 -7.273 -29.378 1.00 82.94 108 ARG A CA 1
ATOM 790 C C . ARG A 1 108 ? -5.870 -6.149 -28.349 1.00 82.94 108 ARG A C 1
ATOM 792 O O . ARG A 1 108 ? -6.879 -5.454 -28.272 1.00 82.94 108 ARG A O 1
ATOM 799 N N . TYR A 1 109 ? -4.770 -5.932 -27.628 1.00 84.31 109 TYR A N 1
ATOM 800 C CA . TYR A 1 109 ? -4.628 -4.824 -26.683 1.00 84.31 109 TYR A CA 1
ATOM 801 C C . TYR A 1 109 ? -4.880 -3.476 -27.363 1.00 84.31 109 TYR A C 1
ATOM 803 O O . TYR A 1 109 ? -5.686 -2.687 -26.879 1.00 84.31 109 TYR A O 1
ATOM 811 N N . ARG A 1 110 ? -4.286 -3.249 -28.539 1.00 82.88 110 ARG A N 1
ATOM 812 C CA . ARG A 1 110 ? -4.486 -2.024 -29.319 1.00 82.88 110 ARG A CA 1
ATOM 813 C C . ARG A 1 110 ? -5.947 -1.802 -29.705 1.00 82.88 110 ARG A C 1
ATOM 815 O O . ARG A 1 110 ? -6.441 -0.690 -29.567 1.00 82.88 110 ARG A O 1
ATOM 822 N N . ARG A 1 111 ? -6.660 -2.843 -30.147 1.00 84.50 111 ARG A N 1
ATOM 823 C CA . ARG A 1 111 ? -8.097 -2.742 -30.461 1.00 84.50 111 ARG A CA 1
ATOM 824 C C . ARG A 1 111 ? -8.941 -2.426 -29.230 1.00 84.50 111 ARG A C 1
ATOM 826 O O . ARG A 1 111 ? -9.868 -1.628 -29.325 1.00 84.50 111 ARG A O 1
ATOM 833 N N . LEU A 1 112 ? -8.615 -3.028 -28.089 1.00 84.12 112 LEU A N 1
ATOM 834 C CA . LEU A 1 112 ? -9.302 -2.772 -26.824 1.00 84.12 112 LEU A CA 1
ATOM 835 C C . LEU A 1 112 ? -9.037 -1.338 -26.344 1.00 84.12 112 LEU A C 1
ATOM 837 O O . LEU A 1 112 ? -9.968 -0.631 -25.972 1.00 84.12 112 LEU A O 1
ATOM 841 N N . LEU A 1 113 ? -7.795 -0.869 -26.465 1.00 85.62 113 LEU A N 1
ATOM 842 C CA . LEU A 1 113 ? -7.402 0.502 -26.165 1.00 85.62 113 LEU A CA 1
ATOM 843 C C . LEU A 1 113 ? -8.119 1.505 -27.082 1.00 85.62 113 LEU A C 1
ATOM 845 O O . LEU A 1 113 ? -8.730 2.452 -26.596 1.00 85.62 113 LEU A O 1
ATOM 849 N N . GLU A 1 114 ? -8.128 1.276 -28.396 1.00 85.19 114 GLU A N 1
ATOM 850 C CA . GLU A 1 114 ? -8.856 2.121 -29.350 1.00 85.19 114 GLU A CA 1
ATOM 851 C C . GLU A 1 114 ? -10.372 2.116 -29.087 1.00 85.19 114 GLU A C 1
ATOM 853 O O . GLU A 1 114 ? -11.021 3.152 -29.249 1.00 85.19 114 GLU A O 1
ATOM 858 N N . ALA A 1 115 ? -10.951 0.992 -28.652 1.00 83.62 115 ALA A N 1
ATOM 859 C CA . ALA A 1 115 ? -12.353 0.917 -28.245 1.00 83.62 115 ALA A CA 1
ATOM 860 C C . ALA A 1 115 ? -12.623 1.723 -26.962 1.00 83.62 115 ALA A C 1
ATOM 862 O O . ALA A 1 115 ? -13.599 2.478 -26.915 1.00 83.62 115 ALA A O 1
ATOM 863 N N . CYS A 1 116 ? -11.736 1.629 -25.966 1.00 84.00 116 CYS A N 1
ATOM 864 C CA . CYS A 1 116 ? -11.788 2.427 -24.742 1.00 84.00 116 CYS A CA 1
ATOM 865 C C . CYS A 1 116 ? -11.700 3.931 -25.042 1.00 84.00 116 CYS A C 1
ATOM 867 O O . CYS A 1 116 ? -12.554 4.696 -24.597 1.00 84.00 116 CYS A O 1
ATOM 869 N N . LEU A 1 117 ? -10.737 4.365 -25.863 1.00 82.25 117 LEU A N 1
ATOM 870 C CA . LEU A 1 117 ? -10.596 5.781 -26.223 1.00 82.25 117 LEU A CA 1
ATOM 871 C C . LEU A 1 117 ? -11.780 6.303 -27.049 1.00 82.25 117 LEU A C 1
ATOM 873 O O . LEU A 1 117 ? -12.245 7.422 -26.829 1.00 82.25 117 LEU A O 1
ATOM 877 N N . ARG A 1 118 ? -12.304 5.504 -27.987 1.00 85.44 118 ARG A N 1
ATOM 878 C CA . ARG A 1 118 ? -13.437 5.908 -28.838 1.00 85.44 118 ARG A CA 1
ATOM 879 C C . ARG A 1 118 ? -14.732 6.051 -28.045 1.00 85.44 118 ARG A C 1
ATOM 881 O O . ARG A 1 118 ? -15.574 6.877 -28.393 1.00 85.44 118 ARG A O 1
ATOM 888 N N . ARG A 1 119 ? -14.887 5.285 -26.962 1.00 87.25 119 ARG A N 1
ATOM 889 C CA . ARG A 1 119 ? -16.058 5.318 -26.078 1.00 87.25 119 ARG A CA 1
ATOM 890 C C . ARG A 1 119 ? -15.728 5.925 -24.716 1.00 87.25 119 ARG A C 1
ATOM 892 O O . ARG A 1 119 ? -16.172 5.423 -23.688 1.00 87.25 119 ARG A O 1
ATOM 899 N N . ARG A 1 120 ? -15.031 7.070 -24.742 1.00 85.62 120 ARG A N 1
ATOM 900 C CA . ARG A 1 120 ? -14.568 7.829 -23.565 1.00 85.62 120 ARG A CA 1
ATOM 901 C C . ARG A 1 120 ? -15.610 8.010 -22.454 1.00 85.62 120 ARG A C 1
ATOM 903 O O . ARG A 1 120 ? -15.267 7.958 -21.283 1.00 85.62 120 ARG A O 1
ATOM 910 N N . TRP A 1 121 ? -16.883 8.199 -22.808 1.00 89.31 121 TRP A N 1
ATOM 911 C CA . TRP A 1 121 ? -17.973 8.366 -21.839 1.00 89.31 121 TRP A CA 1
ATOM 912 C C . TRP A 1 121 ? -18.310 7.066 -21.104 1.00 89.31 121 TRP A C 1
ATOM 914 O O . TRP A 1 121 ? -18.560 7.083 -19.904 1.00 89.31 121 TRP A O 1
ATOM 924 N N . LEU A 1 122 ? -18.264 5.932 -21.809 1.00 89.25 122 LEU A N 1
ATOM 925 C CA . LEU A 1 122 ? -18.497 4.615 -21.222 1.00 89.25 122 LEU A CA 1
ATOM 926 C C . LEU A 1 122 ? -17.322 4.221 -20.322 1.00 89.25 122 LEU A C 1
ATOM 928 O O . LEU A 1 122 ? -17.547 3.751 -19.213 1.00 89.25 122 LEU A O 1
ATOM 932 N N . THR A 1 123 ? -16.079 4.487 -20.735 1.00 89.12 123 THR A N 1
ATOM 933 C CA . THR A 1 123 ? -14.905 4.249 -19.878 1.00 89.12 123 THR A CA 1
ATOM 934 C C . THR A 1 123 ? -14.909 5.122 -18.628 1.00 89.12 123 THR A C 1
ATOM 936 O O . THR A 1 123 ? -14.587 4.623 -17.554 1.00 89.12 123 THR A O 1
ATOM 939 N N . LEU A 1 124 ? -15.322 6.393 -18.736 1.00 90.62 124 LEU A N 1
ATOM 940 C CA . LEU A 1 124 ? -15.477 7.267 -17.569 1.00 90.62 124 LEU A CA 1
ATOM 941 C C . LEU A 1 124 ? -16.554 6.732 -16.618 1.00 90.62 124 LEU A C 1
ATOM 943 O O . LEU A 1 124 ? -16.335 6.684 -15.411 1.00 90.62 124 LEU A O 1
ATOM 947 N N . GLY A 1 125 ? -17.689 6.287 -17.168 1.00 94.12 125 GLY A N 1
ATOM 948 C CA . GLY A 1 125 ? -18.779 5.698 -16.394 1.00 94.12 125 GLY A CA 1
ATOM 949 C C . GLY A 1 125 ? -18.362 4.420 -15.666 1.00 94.12 125 GLY A C 1
ATOM 950 O O . GLY A 1 125 ? -18.638 4.281 -14.481 1.00 94.12 125 GLY A O 1
ATOM 951 N N . VAL A 1 126 ? -17.637 3.519 -16.337 1.00 93.88 126 VAL A N 1
ATOM 952 C CA . VAL A 1 126 ? -17.114 2.286 -15.724 1.00 93.88 126 VAL A CA 1
ATOM 953 C C . VAL A 1 126 ? -16.091 2.598 -14.631 1.00 93.88 126 VAL A C 1
ATOM 955 O O . VAL A 1 126 ? -16.157 2.004 -13.559 1.00 93.88 126 VAL A O 1
ATOM 958 N N . MET A 1 127 ? -15.183 3.550 -14.862 1.00 93.31 127 MET A N 1
ATOM 959 C CA . MET A 1 127 ? -14.215 3.984 -13.850 1.00 93.31 127 MET A CA 1
ATOM 960 C C . MET A 1 127 ? -14.919 4.550 -12.610 1.00 93.31 127 MET A C 1
ATOM 962 O O . MET A 1 127 ? -14.591 4.167 -11.489 1.00 93.31 127 MET A O 1
ATOM 966 N N . ALA A 1 128 ? -15.915 5.418 -12.805 1.00 95.56 128 ALA A N 1
ATOM 967 C CA . ALA A 1 128 ? -16.698 5.989 -11.713 1.00 95.56 128 ALA A CA 1
ATOM 968 C C . ALA A 1 128 ? -17.520 4.922 -10.972 1.00 95.56 128 ALA A C 1
ATOM 970 O O . ALA A 1 128 ? -17.578 4.938 -9.746 1.00 95.56 128 ALA A O 1
ATOM 971 N N . ALA A 1 129 ? -18.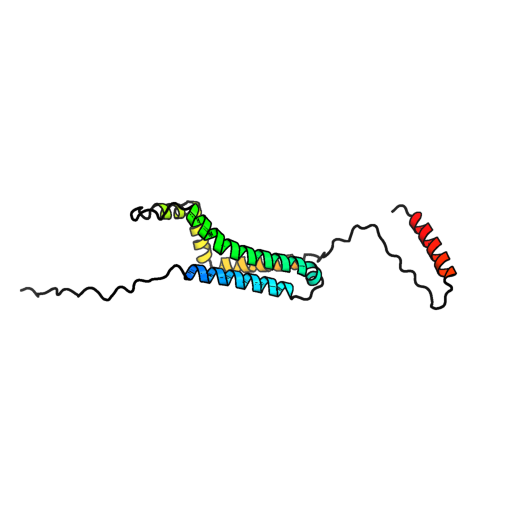110 3.966 -11.695 1.00 95.38 129 ALA A N 1
ATOM 972 C CA . ALA A 1 129 ? -18.863 2.864 -11.103 1.00 95.38 129 ALA A CA 1
ATOM 973 C C . ALA A 1 129 ? -17.968 1.943 -10.261 1.00 95.38 129 ALA A C 1
ATOM 975 O O . ALA A 1 129 ? -18.347 1.574 -9.153 1.00 95.38 129 ALA A O 1
ATOM 976 N N . LEU A 1 130 ? -16.768 1.613 -10.747 1.00 94.88 130 LEU A N 1
ATOM 977 C CA . LEU A 1 130 ? -15.781 0.833 -9.994 1.00 94.88 130 LEU A CA 1
ATOM 978 C C . LEU A 1 130 ? -15.317 1.572 -8.736 1.00 94.88 130 LEU A C 1
ATOM 980 O O . LEU A 1 130 ? -15.218 0.959 -7.676 1.00 94.88 130 LEU A O 1
ATOM 984 N N . LEU A 1 131 ? -15.083 2.884 -8.834 1.00 95.06 131 LEU A N 1
ATOM 985 C CA . LEU A 1 131 ? -14.739 3.711 -7.678 1.00 95.06 131 LEU A CA 1
ATOM 986 C C . LEU A 1 131 ? -15.874 3.716 -6.643 1.00 95.06 131 LEU A C 1
ATOM 988 O O . LEU A 1 131 ? -15.628 3.482 -5.463 1.00 95.06 131 LEU A O 1
ATOM 992 N N . ALA A 1 132 ? -17.116 3.927 -7.081 1.00 94.88 132 ALA A N 1
ATOM 993 C CA . ALA A 1 132 ? -18.283 3.903 -6.203 1.00 94.88 132 ALA A CA 1
ATOM 994 C C . ALA A 1 132 ? -18.481 2.527 -5.547 1.00 94.88 132 ALA A C 1
ATOM 996 O O . ALA A 1 132 ? -18.771 2.454 -4.356 1.00 94.88 132 ALA A O 1
ATOM 997 N N . ALA A 1 133 ? -18.269 1.441 -6.294 1.00 94.12 133 ALA A N 1
ATOM 998 C CA . ALA A 1 133 ? -18.331 0.082 -5.768 1.00 94.12 133 ALA A CA 1
ATOM 999 C C . ALA A 1 133 ? -17.248 -0.175 -4.708 1.00 94.12 133 ALA A C 1
ATOM 1001 O O . ALA A 1 133 ? -17.545 -0.763 -3.671 1.00 94.12 133 ALA A O 1
ATOM 1002 N N . ALA A 1 134 ? -16.017 0.298 -4.931 1.00 92.62 134 ALA A N 1
ATOM 1003 C CA . ALA A 1 134 ? -14.936 0.189 -3.954 1.00 92.62 134 ALA A CA 1
ATOM 1004 C C . ALA A 1 134 ? -15.249 0.969 -2.667 1.00 92.62 134 ALA A C 1
ATOM 1006 O O . ALA A 1 134 ? -15.090 0.435 -1.571 1.00 92.62 134 ALA A O 1
ATOM 1007 N N . VAL A 1 135 ? -15.759 2.199 -2.795 1.00 92.44 135 VAL A N 1
ATOM 1008 C CA . VAL A 1 135 ? -16.179 3.030 -1.654 1.00 92.44 135 VAL A CA 1
ATOM 1009 C C . VAL A 1 135 ? -17.321 2.365 -0.883 1.00 92.44 135 VAL A C 1
ATOM 1011 O O . VAL A 1 135 ? -17.265 2.265 0.339 1.00 92.44 135 VAL A O 1
ATOM 1014 N N . TYR A 1 136 ? -18.333 1.851 -1.584 1.00 92.50 136 TYR A N 1
ATOM 1015 C CA . TYR A 1 136 ? -19.443 1.136 -0.957 1.00 92.50 136 TYR A CA 1
ATOM 1016 C C . TYR A 1 136 ? -18.979 -0.137 -0.234 1.00 92.50 136 TYR A C 1
ATOM 1018 O O . TYR A 1 136 ? -19.409 -0.403 0.887 1.00 92.50 136 TYR A O 1
ATOM 1026 N N . GLY A 1 137 ? -18.065 -0.898 -0.843 1.00 88.19 137 GLY A N 1
ATOM 1027 C CA . GLY A 1 137 ? -17.459 -2.075 -0.222 1.00 88.19 137 GLY A CA 1
ATOM 1028 C C . GLY A 1 137 ? -16.667 -1.734 1.039 1.00 88.19 137 GLY A C 1
ATOM 1029 O O . GLY A 1 137 ? -16.762 -2.459 2.023 1.00 88.19 137 GLY A O 1
ATOM 1030 N N . PHE A 1 138 ? -15.953 -0.606 1.048 1.00 85.12 138 PHE A N 1
ATOM 1031 C CA . PHE A 1 138 ? -15.196 -0.148 2.213 1.00 85.12 138 PHE A CA 1
ATOM 1032 C C . PHE A 1 138 ? -16.097 0.135 3.426 1.00 85.12 138 PHE A C 1
ATOM 1034 O O . PHE A 1 138 ? -15.747 -0.242 4.539 1.00 85.12 138 PHE A O 1
ATOM 1041 N N . PHE A 1 139 ? -17.291 0.704 3.220 1.00 81.75 139 PHE A N 1
ATOM 1042 C CA . PHE A 1 139 ? -18.251 0.935 4.310 1.00 81.75 139 PHE A CA 1
ATOM 1043 C C . PHE A 1 139 ? -18.811 -0.352 4.938 1.00 81.75 139 PHE A C 1
ATOM 1045 O O . PHE A 1 139 ? -19.276 -0.318 6.073 1.00 81.75 139 PHE A O 1
ATOM 1052 N N . GLN A 1 140 ? -18.776 -1.479 4.222 1.00 81.88 140 GLN 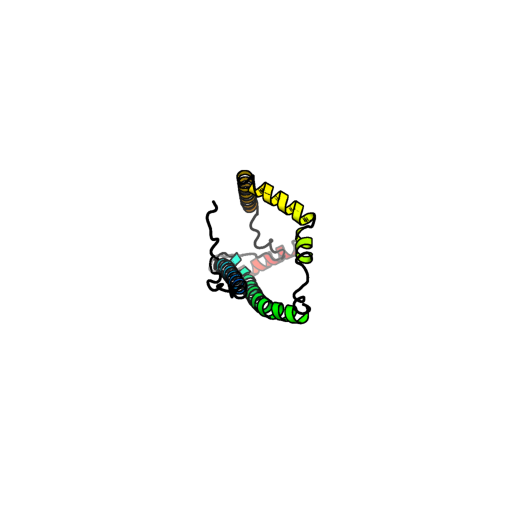A N 1
ATOM 1053 C CA . GLN A 1 140 ? -19.271 -2.770 4.717 1.00 81.88 140 GLN A CA 1
ATOM 1054 C C . GLN A 1 140 ? -18.223 -3.538 5.539 1.00 81.88 140 GLN A C 1
ATOM 1056 O O . GLN A 1 140 ? -18.554 -4.534 6.186 1.00 81.88 140 GLN A O 1
ATOM 1061 N N . VAL A 1 141 ? -16.957 -3.113 5.518 1.00 79.62 141 VAL A N 1
ATOM 1062 C CA . VAL A 1 141 ? -15.883 -3.783 6.256 1.00 79.62 141 VAL A CA 1
ATOM 1063 C C . VAL A 1 141 ? -15.905 -3.311 7.708 1.00 79.62 141 VAL A C 1
ATOM 10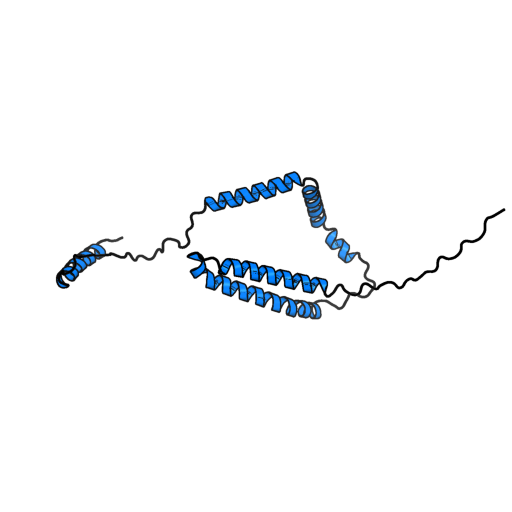65 O O . VAL A 1 141 ? -15.619 -2.155 8.006 1.00 79.62 141 VAL A O 1
ATOM 1068 N N . GLN A 1 142 ? -16.222 -4.219 8.634 1.00 67.38 142 GLN A N 1
ATOM 1069 C CA . GLN A 1 142 ? -16.058 -3.952 10.062 1.00 67.38 142 GLN A CA 1
ATOM 1070 C C . GLN A 1 142 ? -14.562 -3.856 10.383 1.00 67.38 142 GLN A C 1
ATOM 1072 O O . GLN A 1 142 ? -13.804 -4.790 10.117 1.00 67.38 142 GLN A O 1
ATOM 1077 N N . GLY A 1 143 ? -14.136 -2.723 10.946 1.00 64.31 143 GLY A N 1
ATOM 1078 C CA . GLY A 1 143 ? -12.754 -2.496 11.362 1.00 64.31 143 GLY A CA 1
ATOM 1079 C C . GLY A 1 143 ? -12.364 -3.422 12.512 1.00 64.31 143 GLY A C 1
ATOM 1080 O O . GLY A 1 143 ? -12.589 -3.105 13.675 1.00 64.31 143 GLY A O 1
ATOM 1081 N N . SER A 1 144 ? -11.784 -4.579 12.195 1.00 61.03 144 SER A N 1
ATOM 1082 C CA . SER A 1 144 ? -11.183 -5.485 13.175 1.00 61.03 144 SER A CA 1
ATOM 1083 C C . SER A 1 144 ? -9.670 -5.291 13.135 1.00 61.03 144 SER A C 1
ATOM 1085 O O . SER A 1 144 ? -8.958 -6.008 12.440 1.00 61.03 144 SER A O 1
ATOM 1087 N N . PHE A 1 145 ? -9.181 -4.277 13.852 1.00 57.91 145 PHE A N 1
ATOM 1088 C CA . PHE A 1 145 ? -7.740 -3.998 13.956 1.00 57.91 145 PHE A CA 1
ATOM 1089 C C . PHE A 1 145 ? -6.988 -5.088 14.709 1.00 57.91 145 PHE A C 1
ATOM 1091 O O . PHE A 1 145 ? -5.833 -5.379 14.420 1.00 57.91 145 PHE A O 1
ATOM 1098 N N . PHE A 1 146 ? -7.691 -5.752 15.617 1.00 59.19 146 PHE A N 1
ATOM 1099 C CA . PHE A 1 146 ? -7.238 -6.963 16.258 1.00 59.19 146 PHE A CA 1
ATOM 1100 C C . PHE A 1 146 ? -8.416 -7.940 16.251 1.00 59.19 146 PHE A C 1
ATOM 1102 O O . PHE A 1 146 ? -9.505 -7.571 16.711 1.00 59.19 146 PHE A O 1
ATOM 1109 N N . PRO A 1 147 ? -8.264 -9.170 15.726 1.00 64.75 147 PRO A N 1
ATOM 1110 C CA . PRO A 1 147 ? -9.215 -10.220 16.058 1.00 64.75 147 PRO A CA 1
ATOM 1111 C C . PRO A 1 147 ? -9.255 -10.325 17.584 1.00 64.75 147 PRO A C 1
ATOM 1113 O O . PRO A 1 147 ? -8.230 -10.111 18.236 1.00 64.75 147 PRO A O 1
ATOM 1116 N N . LYS A 1 148 ? -10.427 -10.603 18.169 1.00 58.78 148 LYS A N 1
ATOM 1117 C CA . LYS A 1 148 ? -10.542 -10.775 19.625 1.00 58.78 148 LYS A CA 1
ATOM 1118 C C . LYS A 1 148 ? -9.459 -11.757 20.057 1.00 58.78 148 LYS A C 1
ATOM 1120 O O . LYS A 1 148 ? -9.498 -12.909 19.636 1.00 58.78 148 LYS A O 1
ATOM 1125 N N . SER A 1 149 ? -8.466 -11.262 20.797 1.00 55.25 149 SER A N 1
ATOM 1126 C CA . SER A 1 149 ? -7.315 -12.052 21.214 1.00 55.25 149 SER A CA 1
ATOM 1127 C C . SER A 1 149 ? -7.848 -13.300 21.899 1.00 55.25 149 SER A C 1
ATOM 1129 O O . SER A 1 149 ? -8.483 -13.206 22.945 1.00 55.25 149 SER A O 1
ATOM 1131 N N . THR A 1 150 ? -7.637 -14.465 21.291 1.00 59.75 150 THR A N 1
ATOM 1132 C CA . THR A 1 150 ? -8.127 -15.763 21.775 1.00 59.75 150 THR A CA 1
ATOM 1133 C C . THR A 1 150 ? -7.385 -16.229 23.029 1.00 59.75 150 THR A C 1
ATOM 1135 O O . THR A 1 150 ? -7.413 -17.406 23.378 1.00 59.75 150 THR A O 1
ATOM 1138 N N . MET A 1 151 ? -6.668 -15.325 23.699 1.00 67.19 151 MET A N 1
ATOM 1139 C CA . MET A 1 151 ? -6.000 -15.618 24.950 1.00 67.19 151 MET A CA 1
ATOM 1140 C C . MET A 1 151 ? -7.075 -15.892 26.004 1.00 67.19 151 MET A C 1
ATOM 1142 O O . MET A 1 151 ? -7.875 -15.008 26.305 1.00 67.19 151 MET A O 1
ATOM 1146 N N . SER A 1 152 ? -7.087 -17.098 26.579 1.00 65.25 152 SER A N 1
ATOM 1147 C CA . SER A 1 152 ? -7.945 -17.452 27.719 1.00 65.25 152 SER A CA 1
ATOM 1148 C C . SER A 1 152 ? -7.441 -16.761 28.992 1.00 65.25 152 SER A C 1
ATOM 1150 O O . SER A 1 152 ? -6.902 -17.372 29.914 1.00 65.25 152 SER A O 1
ATOM 1152 N N . LYS A 1 153 ? -7.524 -15.435 29.006 1.00 70.81 153 LYS A N 1
ATOM 1153 C CA . LYS A 1 153 ? -7.276 -14.597 30.170 1.00 70.81 153 LYS A CA 1
ATOM 1154 C C . LYS A 1 153 ? -8.442 -13.637 30.258 1.00 70.81 153 LYS A C 1
ATOM 1156 O O . LYS A 1 153 ? -8.660 -12.839 29.351 1.00 70.81 153 LYS A O 1
ATOM 1161 N N . PHE A 1 154 ? -9.187 -13.724 31.344 1.00 73.44 154 PHE A N 1
ATOM 1162 C CA . PHE A 1 154 ? -10.216 -12.760 31.696 1.00 73.44 154 PHE A CA 1
ATOM 1163 C C . PHE A 1 154 ? -9.740 -11.994 32.927 1.00 73.44 154 PHE A C 1
ATOM 1165 O O . PHE A 1 154 ? -9.062 -12.539 33.797 1.00 73.44 154 PHE A O 1
ATOM 1172 N N . MET A 1 155 ? -10.041 -10.701 32.966 1.00 80.06 155 MET A N 1
ATOM 1173 C CA . MET A 1 155 ? -9.640 -9.816 34.053 1.00 80.06 155 MET A CA 1
ATOM 1174 C C . MET A 1 155 ? -10.867 -9.509 34.906 1.00 80.06 155 MET A C 1
ATOM 1176 O O . MET A 1 155 ? -11.880 -9.047 34.383 1.00 80.06 155 MET A O 1
ATOM 1180 N N . ILE A 1 156 ? -10.783 -9.779 36.209 1.00 82.06 156 ILE A N 1
ATOM 1181 C CA . ILE A 1 156 ? -11.841 -9.460 37.172 1.00 82.06 156 ILE A CA 1
ATOM 1182 C C . ILE A 1 156 ? -11.425 -8.196 37.922 1.00 82.06 156 ILE A C 1
ATOM 1184 O O . ILE A 1 156 ? -10.393 -8.172 38.590 1.00 82.06 156 ILE A O 1
ATOM 1188 N N . HIS A 1 157 ? -12.234 -7.143 37.819 1.00 84.56 157 HIS A N 1
ATOM 1189 C CA . HIS A 1 157 ? -12.059 -5.920 38.598 1.00 84.56 157 HIS A CA 1
ATOM 1190 C C . HIS A 1 157 ? -12.953 -5.984 39.840 1.00 84.56 157 HIS A C 1
ATOM 1192 O O . HIS A 1 157 ? -14.175 -5.913 39.729 1.00 84.56 157 HIS A O 1
ATOM 1198 N N . TYR A 1 158 ? -12.345 -6.132 41.019 1.00 84.25 158 TYR A N 1
ATOM 1199 C CA . TYR A 1 158 ? -13.044 -6.170 42.304 1.00 84.25 158 TYR A CA 1
ATOM 1200 C C . TYR A 1 158 ? -12.801 -4.859 43.060 1.00 84.25 158 TYR A C 1
ATOM 1202 O O . TYR A 1 158 ? -11.657 -4.535 43.375 1.00 84.25 158 TYR A O 1
ATOM 1210 N N . TRP A 1 159 ? -13.860 -4.080 43.300 1.00 84.56 159 TRP A N 1
ATOM 1211 C CA . TRP A 1 159 ? -13.775 -2.760 43.935 1.00 84.56 159 TRP A CA 1
ATOM 1212 C C . TRP A 1 159 ? -14.516 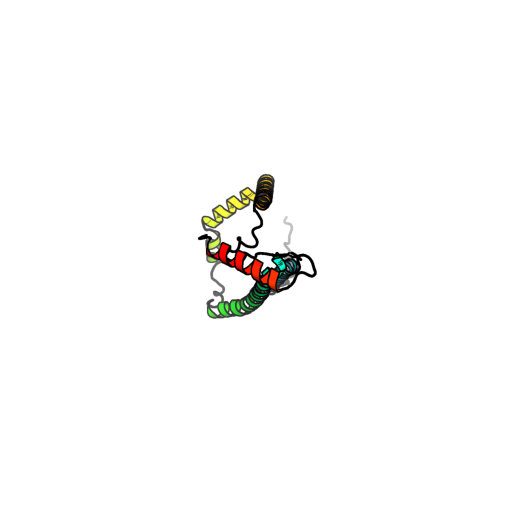-2.747 45.275 1.00 84.56 159 TRP A C 1
ATOM 1214 O O . TRP A 1 159 ? -15.680 -3.146 45.336 1.00 84.56 159 TRP A O 1
ATOM 1224 N N . LEU A 1 160 ? -13.855 -2.271 46.337 1.00 86.38 160 LEU A N 1
ATOM 1225 C CA . LEU A 1 160 ? -14.412 -2.157 47.691 1.00 86.38 160 LEU A CA 1
ATOM 1226 C C . LEU A 1 160 ? -14.477 -0.687 48.124 1.00 86.38 160 LEU A C 1
ATOM 1228 O O . LEU A 1 160 ? -13.727 0.136 47.603 1.00 86.38 160 LEU A O 1
ATOM 1232 N N . PRO A 1 161 ? -15.362 -0.338 49.074 1.00 87.06 161 PRO A N 1
ATOM 1233 C CA . PRO A 1 161 ? -15.387 0.993 49.668 1.00 87.06 161 PRO A CA 1
ATOM 1234 C C . PRO A 1 161 ? -14.051 1.349 50.334 1.00 87.06 161 PRO A C 1
ATOM 1236 O O . PRO A 1 161 ? -13.450 0.522 51.018 1.00 87.06 161 PRO A O 1
ATOM 1239 N N . GLU A 1 162 ? -13.624 2.601 50.186 1.00 79.06 162 GLU A N 1
ATOM 1240 C CA . GLU A 1 162 ? -12.405 3.128 50.809 1.00 79.06 162 GLU A CA 1
ATOM 1241 C C . GLU A 1 162 ? -12.417 2.895 52.335 1.00 79.06 162 GLU A C 1
ATOM 1243 O O . GLU A 1 162 ? -13.389 3.225 53.017 1.00 79.06 162 GLU A O 1
ATOM 1248 N N . GLY A 1 163 ? -11.337 2.324 52.881 1.00 82.06 163 GLY A N 1
ATOM 1249 C CA . GLY A 1 163 ? -11.201 2.029 54.317 1.00 82.06 163 GLY A CA 1
ATOM 1250 C C . GLY A 1 163 ? -11.559 0.600 54.747 1.00 82.06 163 GLY A C 1
ATOM 1251 O O . GLY A 1 163 ? -11.515 0.296 55.940 1.00 82.06 163 GLY A O 1
ATOM 1252 N N . THR A 1 164 ? -11.886 -0.302 53.819 1.00 79.69 164 THR A N 1
ATOM 1253 C CA . THR A 1 164 ? -12.009 -1.735 54.130 1.00 79.69 164 THR A CA 1
ATOM 1254 C C . THR A 1 164 ? -10.662 -2.382 54.448 1.00 79.69 164 THR A C 1
ATOM 1256 O O . THR A 1 164 ? -9.663 -2.138 53.775 1.00 79.69 164 THR A O 1
ATOM 1259 N N . ASP A 1 165 ? -10.654 -3.248 55.463 1.00 84.75 165 ASP A N 1
ATOM 1260 C CA . ASP A 1 165 ? -9.477 -4.014 55.873 1.00 84.75 165 ASP A CA 1
ATOM 1261 C C . ASP A 1 165 ? -9.001 -4.959 54.753 1.00 84.75 165 ASP A C 1
ATOM 1263 O O . ASP A 1 165 ? -9.805 -5.659 54.130 1.00 84.75 165 ASP A O 1
ATOM 1267 N N . ILE A 1 166 ? -7.682 -5.020 54.541 1.00 84.19 166 ILE A N 1
ATOM 1268 C CA . ILE A 1 166 ? -7.019 -5.862 53.530 1.00 84.19 166 ILE A CA 1
ATOM 1269 C C . ILE A 1 166 ? -7.404 -7.346 53.650 1.00 84.19 166 ILE A C 1
ATOM 1271 O O . ILE A 1 166 ? -7.479 -8.059 52.648 1.00 84.19 166 ILE A O 1
ATOM 1275 N N . ARG A 1 167 ? -7.688 -7.822 54.868 1.00 87.75 167 ARG A N 1
ATOM 1276 C CA . ARG A 1 167 ? -8.070 -9.215 55.141 1.00 87.75 167 ARG A CA 1
ATOM 1277 C C . ARG A 1 167 ? -9.427 -9.559 54.540 1.00 87.75 167 ARG A C 1
ATOM 1279 O O . ARG A 1 167 ? -9.636 -10.704 54.151 1.00 87.75 167 ARG A O 1
ATOM 1286 N N . LYS A 1 168 ? -10.331 -8.579 54.451 1.00 85.00 168 LYS A N 1
ATOM 1287 C CA . LYS A 1 168 ? -11.658 -8.760 53.855 1.00 85.00 168 LYS A CA 1
ATOM 1288 C C . LYS A 1 168 ? -11.546 -8.925 52.342 1.00 85.00 168 LYS A C 1
ATOM 1290 O O . LYS A 1 168 ? -12.056 -9.898 51.805 1.00 85.00 168 LYS A O 1
ATOM 1295 N N . THR A 1 169 ? -10.749 -8.074 51.695 1.00 88.00 169 THR A N 1
ATOM 1296 C CA . THR A 1 169 ? -10.423 -8.213 50.270 1.00 88.00 169 THR A CA 1
ATOM 1297 C C . THR A 1 169 ? -9.768 -9.562 49.968 1.00 88.00 169 THR A C 1
ATOM 1299 O O . THR A 1 169 ? -10.125 -10.206 48.989 1.00 88.00 169 THR A O 1
ATOM 1302 N N . PHE A 1 170 ? -8.839 -10.025 50.814 1.00 87.06 170 PHE A N 1
ATOM 1303 C CA . PHE A 1 170 ? -8.179 -11.321 50.622 1.00 87.06 170 PHE A CA 1
ATOM 1304 C C . PHE A 1 170 ? -9.156 -12.505 50.714 1.00 87.06 170 PHE A C 1
ATOM 1306 O O . PHE A 1 170 ? -9.105 -13.405 49.879 1.00 87.06 170 PHE A O 1
ATOM 1313 N N . ALA A 1 171 ? -10.064 -12.488 51.695 1.00 88.12 171 ALA A N 1
ATOM 1314 C CA . ALA A 1 171 ? -11.092 -13.517 51.837 1.00 88.12 171 ALA A CA 1
ATOM 1315 C C . ALA A 1 171 ? -12.047 -13.546 50.632 1.00 88.12 171 ALA A C 1
ATOM 1317 O O . ALA A 1 171 ? -12.325 -14.616 50.094 1.00 88.12 171 ALA A O 1
ATOM 1318 N N . ASP A 1 172 ? -12.494 -12.378 50.168 1.00 87.25 172 ASP A N 1
ATOM 1319 C CA . ASP A 1 172 ? -13.421 -12.275 49.038 1.00 87.25 172 ASP A CA 1
ATOM 1320 C C . ASP A 1 172 ? -12.760 -12.708 47.710 1.00 87.25 172 ASP A C 1
ATOM 1322 O O . ASP A 1 172 ? -13.385 -13.389 46.892 1.00 87.25 172 ASP A O 1
ATOM 1326 N N . VAL A 1 173 ? -11.469 -12.403 47.515 1.00 90.00 173 VAL A N 1
ATOM 1327 C CA . VAL A 1 173 ? -10.692 -12.858 46.346 1.00 90.00 173 VAL A CA 1
ATOM 1328 C C . VAL A 1 173 ? -10.484 -14.376 46.351 1.00 90.00 173 VAL A C 1
ATOM 1330 O O . VAL A 1 173 ? -10.588 -14.989 45.291 1.00 90.00 173 VAL A O 1
ATOM 1333 N N . GLN A 1 174 ? -10.255 -15.007 47.508 1.00 88.31 174 GLN A N 1
ATOM 1334 C CA . GLN A 1 174 ? -10.135 -16.473 47.586 1.00 88.31 174 GLN A CA 1
ATOM 1335 C C . GLN A 1 174 ? -11.425 -17.193 47.179 1.00 88.31 174 GLN A C 1
ATOM 1337 O O . GLN A 1 174 ? -11.373 -18.230 46.518 1.00 88.31 174 GLN A O 1
ATOM 1342 N N . VAL A 1 175 ? -12.589 -16.649 47.544 1.00 87.12 175 VAL A N 1
ATOM 1343 C CA . VAL A 1 175 ? -13.885 -17.213 47.133 1.00 87.12 175 VAL A CA 1
ATOM 1344 C C . VAL A 1 175 ? -14.074 -17.084 45.619 1.00 87.12 175 VAL A C 1
ATOM 1346 O O . VAL A 1 175 ? -14.519 -18.031 44.971 1.00 87.12 175 VAL A O 1
ATOM 1349 N N . LEU A 1 176 ? -13.693 -15.939 45.045 1.00 85.69 176 LEU A N 1
ATOM 1350 C CA . LEU A 1 176 ? -13.723 -15.711 43.597 1.00 85.69 176 LEU A CA 1
ATOM 1351 C C . LEU A 1 176 ? -12.774 -16.653 42.842 1.00 85.69 176 LEU A C 1
ATOM 1353 O O . LEU A 1 176 ? -13.165 -17.212 41.822 1.00 85.69 176 LEU A O 1
ATOM 1357 N N . GLU A 1 177 ? -11.560 -16.868 43.351 1.00 86.31 177 GLU A N 1
ATOM 1358 C CA . GLU A 1 177 ? -10.586 -17.804 42.777 1.00 86.31 177 GLU A CA 1
ATOM 1359 C C . GLU A 1 177 ? -11.129 -19.239 42.761 1.00 86.31 177 GLU A C 1
ATOM 1361 O O . GLU A 1 177 ? -11.076 -19.911 41.731 1.00 86.31 177 GLU A O 1
ATOM 1366 N N . GLN A 1 178 ? -11.712 -19.696 43.871 1.00 86.75 178 GLN A N 1
ATOM 1367 C CA . GLN A 1 178 ? -12.305 -21.033 43.955 1.00 86.75 178 GLN A CA 1
ATOM 1368 C C . GLN A 1 178 ? -13.499 -21.207 43.012 1.00 86.75 178 GLN A C 1
ATOM 1370 O O . GLN A 1 178 ? -13.630 -22.257 42.387 1.00 86.75 178 GLN A O 1
ATOM 1375 N N . ALA A 1 179 ? -14.351 -20.186 42.880 1.00 84.00 179 ALA A N 1
ATOM 1376 C CA . ALA A 1 179 ? -15.484 -20.216 41.956 1.00 84.00 179 ALA A CA 1
ATOM 1377 C C . ALA A 1 179 ? -15.031 -20.281 40.488 1.00 84.00 179 ALA A C 1
ATOM 1379 O O . ALA A 1 179 ? -15.654 -20.967 39.684 1.00 84.00 179 ALA A O 1
ATOM 1380 N N . VAL A 1 180 ? -13.934 -19.598 40.159 1.00 83.69 180 VAL A N 1
ATOM 1381 C CA . VAL A 1 180 ? -13.333 -19.591 38.822 1.00 83.69 180 VAL A CA 1
ATOM 1382 C C . VAL A 1 180 ? -12.654 -20.921 38.489 1.00 83.69 180 VAL A C 1
ATOM 1384 O O . VAL A 1 180 ? -12.831 -21.427 37.389 1.00 83.69 180 VAL A O 1
ATOM 1387 N N . LEU A 1 181 ? -11.902 -21.509 39.423 1.00 82.56 181 LEU A N 1
ATOM 1388 C CA . LEU A 1 181 ? -11.247 -22.810 39.225 1.0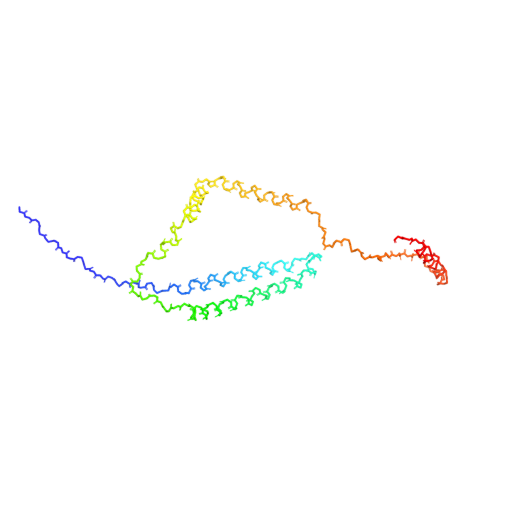0 82.56 181 LEU A CA 1
ATOM 1389 C C . LEU A 1 181 ? -12.244 -23.975 39.108 1.00 82.56 181 LEU A C 1
ATOM 1391 O O . LEU A 1 181 ? -11.882 -25.034 38.603 1.00 82.56 181 LEU A O 1
ATOM 1395 N N . ALA A 1 182 ? -13.470 -23.793 39.604 1.00 84.00 182 ALA A N 1
ATOM 1396 C CA . ALA A 1 182 ? -14.546 -24.774 39.515 1.00 84.00 182 ALA A CA 1
ATOM 1397 C C . ALA A 1 182 ? -15.370 -24.679 38.213 1.00 84.00 182 ALA A C 1
ATOM 1399 O O . ALA A 1 182 ? -16.183 -25.571 37.965 1.00 84.00 182 ALA A O 1
ATOM 1400 N N . ASP A 1 183 ? -15.200 -23.624 37.407 1.00 76.69 183 ASP A N 1
ATOM 1401 C CA . ASP A 1 183 ? -15.885 -23.462 36.117 1.00 76.69 183 ASP A CA 1
ATOM 1402 C C . ASP A 1 183 ? -15.006 -24.034 34.989 1.00 76.69 183 ASP A C 1
ATOM 1404 O O . ASP A 1 183 ? -13.885 -23.591 34.757 1.00 76.69 183 ASP A O 1
ATOM 1408 N N . ASP A 1 184 ? -15.509 -25.059 34.301 1.00 65.19 184 ASP A N 1
ATOM 1409 C CA . ASP A 1 184 ? -14.767 -25.924 33.364 1.00 65.19 184 ASP A CA 1
ATOM 1410 C C . ASP A 1 184 ? -14.760 -25.361 31.916 1.00 65.19 184 ASP A C 1
ATOM 1412 O O . ASP A 1 184 ? -14.871 -26.104 30.935 1.00 65.19 184 ASP A O 1
ATOM 1416 N N . ARG A 1 185 ? -14.731 -24.028 31.765 1.00 58.91 185 ARG A N 1
ATOM 1417 C CA . ARG A 1 185 ? -14.943 -23.310 30.489 1.00 58.91 185 ARG A CA 1
ATOM 1418 C C . ARG A 1 185 ? -13.745 -22.514 29.991 1.00 58.91 185 ARG A C 1
ATOM 1420 O O . ARG A 1 185 ? -13.123 -21.786 30.791 1.00 58.91 185 ARG A O 1
#

Foldseek 3Di:
DDDDDDDDDDDDDDPPPPPDPPVPVVVVLVVVLVVVLVVLVVVLPDDDPVSVVCNVVSVVVNVVSVVVSVCCVPVVVVCCVVPPDPDDPDPPDPVVVVVVCVDPVNVVVVVVVVVCVVPVVVVVVVVVVVVVVVVVVVVVDDDCVDDPPPPPDDDDDDDDPPPDDPVVVVVVVVVVVVVVVPDPD

InterPro domains:
  IPR001036 Acriflavin resistance protein [PF00873] (32-182)
  IPR001036 Acriflavin resistance protein [PTHR32063] (31-183)

pLDDT: mean 73.05, std 14.88, range [39.94, 95.56]

Organism: NCBI:txid2591008

Radius of gyration: 35.56 Å; chains: 1; bounding box: 47×56×132 Å